Protein AF-K2G4A0-F1 (afdb_monomer)

Nearest PDB structures (foldseek):
  7sqc-assembly1_1J  TM=2.595E-01  e=2.187E+00  Chlamydomonas reinhardtii
  6zbg-assembly1_C  TM=2.983E-01  e=6.785E+00  Plasmodium falciparum

Radius of gyration: 38.45 Å; Cα contacts (8 Å, |Δi|>4): 89; chains: 1; bounding box: 84×72×117 Å

Foldseek 3Di:
DDDDDDDPPPPPPPPDPPDPPPPPPDDPDDDDPPPPPVVVVVVVVVVVVVVVCPPVVNVVVVVVVVVVVVVVVVVVVVVLVVVLVVVLVVLVVVLVVLVVVLVVLCVVLVVVLVVLVVVLVVLVVLVFDCVQLVVLSVVLVVLSVVLSVLSVVLSVLSVVLSVVRRDPPPPVNVVSVVVSVPSVVVNVVSVVVSVCSCVPPNVVSVVVRCVVSVNPCPPPPPDPDDPPPPPPPPPPDDDPPDPPDDPPPDDDDDDDDDPDPDDDDDDDDDD

Secondary structure (DSSP, 8-state):
-----------------------------------SHHHHHHHHHHHHHHHHHSSHHHHHHHHHHHHHHHHHHHHHHHHHHHHHHHHHHHHHHHHHHHHHHHHHHHHHHHHHHHHHHHHHHHHHHTT---HHHHHHHHHHHHHHHHHHHHHHHHHHHHHHHHHTTTSS-HHHHHHHHHHHHHHHHHHHHHHHHHHHHIIIIIHHHHHHHHHHTT-----------------------------------PPPPPPP---------------

pLDDT: mean 77.72, std 21.19, range [35.56, 98.56]

Mean predicted aligned error: 15.12 Å

Structure (mmCIF, N/CA/C/O backbone):
data_AF-K2G4A0-F1
#
_entry.id   AF-K2G4A0-F1
#
loop_
_atom_site.group_PDB
_atom_site.id
_atom_site.type_symbol
_atom_site.label_atom_id
_atom_site.label_alt_id
_atom_site.label_comp_id
_atom_site.label_asym_id
_atom_site.label_entity_id
_atom_site.label_seq_id
_atom_site.pdbx_PDB_ins_code
_atom_site.Cartn_x
_atom_site.Cartn_y
_atom_site.Cartn_z
_atom_site.occupancy
_atom_site.B_iso_or_equiv
_atom_site.auth_seq_id
_atom_site.auth_comp_id
_atom_site.auth_asym_id
_atom_site.auth_atom_id
_atom_site.pdbx_PDB_model_num
ATOM 1 N N . MET A 1 1 ? 4.803 26.047 7.900 1.00 40.19 1 MET A N 1
ATOM 2 C CA . MET A 1 1 ? 5.006 27.221 7.022 1.00 40.19 1 MET A CA 1
ATOM 3 C C . MET A 1 1 ? 5.467 26.733 5.660 1.00 40.19 1 MET A C 1
ATOM 5 O O . MET A 1 1 ? 6.595 26.285 5.507 1.00 40.19 1 MET A O 1
ATOM 9 N N . ASN A 1 2 ? 4.536 26.717 4.709 1.00 35.56 2 ASN A N 1
ATOM 10 C CA . ASN A 1 2 ? 4.690 26.114 3.388 1.00 35.56 2 ASN A CA 1
ATOM 11 C C . ASN A 1 2 ? 5.220 27.156 2.400 1.00 35.56 2 ASN A C 1
ATOM 13 O O . ASN A 1 2 ? 4.539 28.150 2.153 1.00 35.56 2 ASN A O 1
ATOM 17 N N . LYS A 1 3 ? 6.383 26.916 1.786 1.00 47.00 3 LYS A N 1
ATOM 18 C CA . LYS A 1 3 ? 6.782 27.638 0.571 1.00 47.00 3 LYS A CA 1
ATOM 19 C C . LYS A 1 3 ? 6.367 26.809 -0.640 1.00 47.00 3 LYS A C 1
ATOM 21 O O . LYS A 1 3 ? 6.961 25.780 -0.946 1.00 47.00 3 LYS A O 1
ATOM 26 N N . LYS A 1 4 ? 5.276 27.250 -1.267 1.00 52.50 4 LYS A N 1
ATOM 27 C CA . LYS A 1 4 ? 4.754 26.749 -2.538 1.00 52.50 4 LYS A CA 1
ATOM 28 C C . LYS A 1 4 ? 5.750 27.118 -3.641 1.00 52.50 4 LYS A C 1
ATOM 30 O O . LYS A 1 4 ? 6.027 28.298 -3.826 1.00 52.50 4 LYS A O 1
ATOM 35 N N . ILE A 1 5 ? 6.266 26.130 -4.368 1.00 55.12 5 ILE A N 1
ATOM 36 C CA . ILE A 1 5 ? 6.955 26.360 -5.640 1.00 55.12 5 ILE A CA 1
ATOM 37 C C . ILE A 1 5 ? 5.915 26.124 -6.730 1.00 55.12 5 ILE A C 1
ATOM 39 O O . ILE A 1 5 ? 5.545 24.989 -7.022 1.00 55.12 5 ILE A O 1
ATOM 43 N N . ALA A 1 6 ? 5.398 27.223 -7.271 1.00 52.62 6 ALA A N 1
ATOM 44 C CA . ALA A 1 6 ? 4.623 27.225 -8.497 1.00 52.62 6 ALA A CA 1
ATOM 45 C C . ALA A 1 6 ? 5.600 27.045 -9.665 1.00 52.62 6 ALA A C 1
ATOM 47 O O . ALA A 1 6 ? 6.417 27.924 -9.928 1.00 52.62 6 ALA A O 1
ATOM 48 N N . ILE A 1 7 ? 5.542 25.897 -10.340 1.00 51.72 7 ILE A N 1
ATOM 49 C CA . ILE A 1 7 ? 6.234 25.702 -11.614 1.00 51.72 7 ILE A CA 1
ATOM 50 C C . ILE A 1 7 ? 5.234 26.055 -12.707 1.00 51.72 7 ILE A C 1
ATOM 52 O O . ILE A 1 7 ? 4.273 25.332 -12.964 1.00 51.72 7 ILE A O 1
ATOM 56 N N . ILE A 1 8 ? 5.462 27.220 -13.302 1.00 44.78 8 ILE A N 1
ATOM 57 C CA . ILE A 1 8 ? 4.783 27.711 -14.492 1.00 44.78 8 ILE A CA 1
ATOM 58 C C . ILE A 1 8 ? 5.163 26.773 -15.642 1.00 44.78 8 ILE A C 1
ATOM 60 O O . ILE A 1 8 ? 6.277 26.807 -16.159 1.00 44.78 8 ILE A O 1
ATOM 64 N N . SER A 1 9 ? 4.228 25.902 -16.011 1.00 41.41 9 SER A N 1
ATOM 65 C CA . SER A 1 9 ? 4.247 25.132 -17.252 1.00 41.41 9 SER A CA 1
ATOM 66 C C . SER A 1 9 ? 4.008 26.094 -18.419 1.00 41.41 9 SER A C 1
ATOM 68 O O . SER A 1 9 ? 2.881 26.259 -18.884 1.00 41.41 9 SER A O 1
ATOM 70 N N . ALA A 1 10 ? 5.068 26.755 -18.880 1.00 46.19 10 ALA A N 1
ATOM 71 C CA . ALA A 1 10 ? 5.063 27.440 -20.163 1.00 46.19 10 ALA A CA 1
ATOM 72 C C . ALA A 1 10 ? 5.077 26.379 -21.273 1.00 46.19 10 ALA A C 1
ATOM 74 O O . ALA A 1 10 ? 6.123 25.851 -21.649 1.00 46.19 10 ALA A O 1
ATOM 75 N N . ALA A 1 11 ? 3.890 26.038 -21.771 1.00 46.19 11 ALA A N 1
ATOM 76 C CA . ALA A 1 11 ? 3.720 25.286 -23.003 1.00 46.19 11 ALA A CA 1
ATOM 77 C C . ALA A 1 11 ? 4.132 26.182 -24.179 1.00 46.19 11 ALA A C 1
ATOM 79 O O . ALA A 1 11 ? 3.308 26.873 -24.773 1.00 46.19 11 ALA A O 1
ATOM 80 N N . PHE A 1 12 ? 5.425 26.199 -24.499 1.00 43.12 12 PHE A N 1
ATOM 81 C CA . PHE A 1 12 ? 5.915 26.785 -25.741 1.00 43.12 12 PHE A CA 1
ATOM 82 C C . PHE A 1 12 ? 5.706 25.757 -26.861 1.00 43.12 12 PHE A C 1
ATOM 84 O O . PHE A 1 12 ? 6.598 24.992 -27.222 1.00 43.12 12 PHE A O 1
ATOM 91 N N . VAL A 1 13 ? 4.471 25.691 -27.364 1.00 47.62 13 VAL A N 1
ATOM 92 C CA . VAL A 1 13 ? 4.140 24.989 -28.607 1.00 47.62 13 VAL A CA 1
ATOM 93 C C . VAL A 1 13 ? 4.695 25.833 -29.752 1.00 47.62 13 VAL A C 1
ATOM 95 O O . VAL A 1 13 ? 4.005 26.682 -30.313 1.00 47.62 13 VAL A O 1
ATOM 98 N N . LEU A 1 14 ? 5.967 25.617 -30.091 1.00 45.78 14 LEU A N 1
ATOM 99 C CA . LEU A 1 14 ? 6.502 26.000 -31.396 1.00 45.78 14 LEU A CA 1
ATOM 100 C C . LEU A 1 14 ? 5.870 25.071 -32.435 1.00 45.78 14 LEU A C 1
ATOM 102 O O . LEU A 1 14 ? 6.403 24.021 -32.787 1.00 45.78 14 LEU A O 1
ATOM 106 N N . SER A 1 15 ? 4.681 25.464 -32.883 1.00 45.69 15 SER A N 1
ATOM 107 C CA . SER A 1 15 ? 4.079 24.998 -34.123 1.00 45.69 15 SER A CA 1
ATOM 108 C C . SER A 1 15 ? 4.958 25.489 -35.271 1.00 45.69 15 SER A C 1
ATOM 110 O O . SER A 1 15 ? 4.808 26.598 -35.772 1.00 45.69 15 SER A O 1
ATOM 112 N N . LEU A 1 16 ? 5.938 24.674 -35.658 1.00 48.12 16 LEU A N 1
ATOM 113 C CA . LEU A 1 16 ? 6.631 24.862 -36.925 1.00 48.12 16 LEU A CA 1
ATOM 114 C C . LEU A 1 16 ? 5.662 24.453 -38.046 1.00 48.12 16 LEU A C 1
ATOM 116 O O . LEU A 1 16 ? 5.280 23.280 -38.102 1.00 48.12 16 LEU A O 1
ATOM 120 N N . PRO A 1 17 ? 5.248 25.371 -38.939 1.00 51.41 17 PRO A N 1
ATOM 121 C CA . PRO A 1 17 ? 4.548 24.985 -40.151 1.00 51.41 17 PRO A CA 1
ATOM 122 C C . PRO A 1 17 ? 5.531 24.235 -41.054 1.00 51.41 17 PRO A C 1
ATOM 124 O O . PRO A 1 17 ? 6.450 24.820 -41.629 1.00 51.41 17 PRO A O 1
ATOM 127 N N . ILE A 1 18 ? 5.343 22.921 -41.176 1.00 55.88 18 ILE A N 1
ATOM 128 C CA . ILE A 1 18 ? 5.961 22.127 -42.238 1.00 55.88 18 ILE A CA 1
ATOM 129 C C . ILE A 1 18 ? 5.288 22.573 -43.535 1.00 55.88 18 ILE A C 1
ATOM 131 O O . ILE A 1 18 ? 4.190 22.132 -43.865 1.00 55.88 18 ILE A O 1
ATOM 135 N N . THR A 1 19 ? 5.923 23.500 -44.243 1.00 54.53 19 THR A N 1
ATOM 136 C CA . THR A 1 19 ? 5.573 23.807 -45.627 1.00 54.53 19 THR A CA 1
ATOM 137 C C . THR A 1 19 ? 6.253 22.772 -46.523 1.00 54.53 19 THR A C 1
ATOM 139 O O . THR A 1 19 ? 7.481 22.678 -46.530 1.00 54.53 19 THR A O 1
ATOM 142 N N . PRO A 1 20 ? 5.504 21.968 -47.293 1.00 53.41 20 PRO A N 1
ATOM 143 C CA . PRO A 1 20 ? 6.081 21.266 -48.422 1.00 53.41 20 PRO A CA 1
ATOM 144 C C . PRO A 1 20 ? 6.272 22.288 -49.548 1.00 53.41 20 PRO A C 1
ATOM 146 O O . PRO A 1 20 ? 5.347 22.579 -50.302 1.00 53.41 20 PRO A O 1
ATOM 149 N N . VAL A 1 21 ? 7.472 22.862 -49.666 1.00 57.97 21 VAL A N 1
ATOM 150 C CA . VAL A 1 21 ? 7.864 23.570 -50.893 1.00 57.97 21 VAL A CA 1
ATOM 151 C C . VAL A 1 21 ? 8.146 22.507 -51.954 1.00 57.97 21 VAL A C 1
ATOM 153 O O . VAL A 1 21 ? 9.270 22.052 -52.148 1.00 57.97 21 VAL A O 1
ATOM 156 N N . PHE A 1 22 ? 7.070 22.073 -52.607 1.00 53.59 22 PHE A N 1
ATOM 157 C CA . PHE A 1 22 ? 7.100 21.390 -53.891 1.00 53.59 22 PHE A CA 1
ATOM 158 C C . PHE A 1 22 ? 7.557 22.405 -54.945 1.00 53.59 22 PHE A C 1
ATOM 160 O O . PHE A 1 22 ? 6.759 23.164 -55.489 1.00 53.59 22 PHE A O 1
ATOM 167 N N . ALA A 1 23 ? 8.858 22.432 -55.228 1.00 55.78 23 ALA A N 1
ATOM 168 C CA . ALA A 1 23 ? 9.365 23.038 -56.449 1.00 55.78 23 ALA A CA 1
ATOM 169 C C . ALA A 1 23 ? 9.045 22.093 -57.619 1.00 55.78 23 ALA A C 1
ATOM 171 O O . ALA A 1 23 ? 9.818 21.196 -57.947 1.00 55.78 23 ALA A O 1
ATOM 172 N N . GLN A 1 24 ? 7.871 22.282 -58.224 1.00 55.50 24 GLN A N 1
ATOM 173 C CA . GLN A 1 24 ? 7.625 21.872 -59.603 1.00 55.50 24 GLN A CA 1
ATOM 174 C C . GLN A 1 24 ? 8.480 22.768 -60.501 1.00 55.50 24 GLN A C 1
ATOM 176 O O . GLN A 1 24 ? 8.130 23.920 -60.750 1.00 55.50 24 GLN A O 1
ATOM 181 N N . VAL A 1 25 ? 9.615 22.253 -60.969 1.00 53.88 25 VAL A N 1
ATOM 182 C CA . VAL A 1 25 ? 10.295 22.821 -62.134 1.00 53.88 25 VAL A CA 1
ATOM 183 C C . VAL A 1 25 ? 9.897 21.949 -63.307 1.00 53.88 25 VAL A C 1
ATOM 185 O O . VAL A 1 25 ? 10.247 20.772 -63.372 1.00 53.88 25 VAL A O 1
ATOM 188 N N . ALA A 1 26 ? 9.061 22.537 -64.153 1.00 52.91 26 ALA A N 1
ATOM 189 C CA . ALA A 1 26 ? 8.554 21.947 -65.369 1.00 52.91 26 ALA A CA 1
ATOM 190 C C . ALA A 1 26 ? 9.691 21.573 -66.326 1.00 52.91 26 ALA A C 1
ATOM 192 O O . ALA A 1 26 ? 10.704 22.268 -66.436 1.00 52.91 26 ALA A O 1
ATOM 193 N N . ASP A 1 27 ? 9.443 20.467 -67.018 1.00 52.09 27 ASP A N 1
ATOM 194 C CA . ASP A 1 27 ? 10.147 19.946 -68.174 1.00 52.09 27 ASP A CA 1
ATOM 195 C C . ASP A 1 27 ? 10.669 21.026 -69.130 1.00 52.09 27 ASP A C 1
ATOM 197 O O . ASP A 1 27 ? 9.912 21.709 -69.821 1.00 52.09 27 ASP A O 1
ATOM 201 N N . LEU A 1 28 ? 11.993 21.071 -69.272 1.00 42.78 28 LEU A N 1
ATOM 202 C CA . LEU A 1 28 ? 12.618 21.348 -70.557 1.00 42.78 28 LEU A CA 1
ATOM 203 C C . LEU A 1 28 ? 13.344 20.079 -70.987 1.00 42.78 28 LEU A C 1
ATOM 205 O O . LEU A 1 28 ? 14.469 19.793 -70.576 1.00 42.78 28 LEU A O 1
ATOM 209 N N . ALA A 1 29 ? 12.639 19.306 -71.811 1.00 57.44 29 ALA A N 1
ATOM 210 C CA . ALA A 1 29 ? 13.143 18.156 -72.533 1.00 57.44 29 ALA A CA 1
ATOM 211 C C . ALA A 1 29 ? 14.269 18.588 -73.486 1.00 57.44 29 ALA A C 1
ATOM 213 O O . ALA A 1 29 ? 14.045 18.909 -74.652 1.00 57.44 29 ALA A O 1
ATOM 214 N N . VAL A 1 30 ? 15.499 18.578 -72.981 1.00 52.28 30 VAL A N 1
ATOM 215 C CA . VAL A 1 30 ? 16.711 18.570 -73.799 1.00 52.28 30 VAL A CA 1
ATOM 216 C C . VAL A 1 30 ? 17.108 17.109 -73.966 1.00 52.28 30 VAL A C 1
ATOM 218 O O . VAL A 1 30 ? 17.559 16.481 -73.014 1.00 52.28 30 VAL A O 1
ATOM 221 N N . LYS A 1 31 ? 16.913 16.555 -75.168 1.00 58.25 31 LYS A N 1
ATOM 222 C CA . LYS A 1 31 ? 17.489 15.265 -75.575 1.00 58.25 31 LYS A CA 1
ATOM 223 C C . LYS A 1 31 ? 19.018 15.400 -75.602 1.00 58.25 31 LYS A C 1
ATOM 225 O O . LYS A 1 31 ? 19.513 16.164 -76.431 1.00 58.25 31 LYS A O 1
ATOM 230 N N . PRO A 1 32 ? 19.783 14.675 -74.767 1.00 53.06 32 PRO A N 1
ATOM 231 C CA . PRO A 1 32 ? 21.220 14.603 -74.941 1.00 53.06 32 PRO A CA 1
ATOM 232 C C . PRO A 1 32 ? 21.546 13.468 -75.917 1.00 53.06 32 PRO A C 1
ATOM 234 O O . PRO A 1 32 ? 21.536 12.291 -75.560 1.00 53.06 32 PRO A O 1
ATOM 237 N N . GLU A 1 33 ? 21.878 13.822 -77.155 1.00 51.66 33 GLU A N 1
ATOM 238 C CA . GLU A 1 33 ? 22.637 12.942 -78.044 1.00 51.66 33 GLU A CA 1
ATOM 239 C C . GLU A 1 33 ? 24.065 12.814 -77.489 1.00 51.66 33 GLU A C 1
ATOM 241 O O . GLU A 1 33 ? 24.947 13.630 -77.750 1.00 51.66 33 GLU A O 1
ATOM 246 N N . GLY A 1 34 ? 24.282 11.820 -76.625 1.00 55.66 34 GLY A N 1
ATOM 247 C CA . GLY A 1 34 ? 25.570 11.617 -75.956 1.00 55.66 34 GLY A CA 1
ATOM 248 C C . GLY A 1 34 ? 25.710 10.264 -75.261 1.00 55.66 34 GLY A C 1
ATOM 249 O O . GLY A 1 34 ? 26.397 10.159 -74.249 1.00 55.66 34 GLY A O 1
ATOM 250 N N . GLU A 1 35 ? 25.046 9.226 -75.767 1.00 53.19 35 GLU A N 1
ATOM 251 C CA . GLU A 1 35 ? 24.844 7.961 -75.043 1.00 53.19 35 GLU A CA 1
ATOM 252 C C . GLU A 1 35 ? 26.042 6.989 -75.096 1.00 53.19 35 GLU A C 1
ATOM 254 O O . GLU A 1 35 ? 26.133 6.055 -74.302 1.00 53.19 35 GLU A O 1
ATOM 259 N N . VAL A 1 36 ? 27.034 7.222 -75.963 1.00 55.2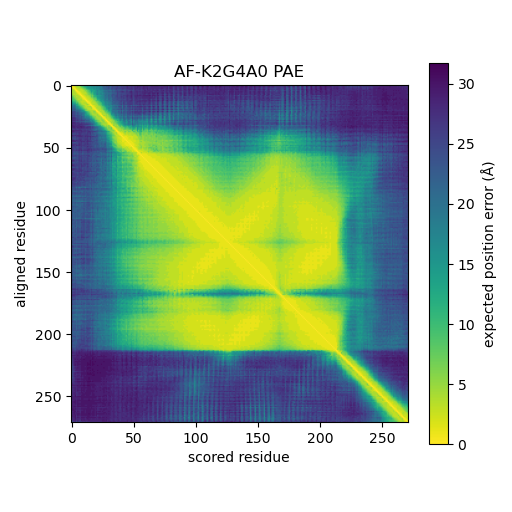5 36 VAL A N 1
ATOM 260 C CA . VAL A 1 36 ? 28.104 6.228 -76.203 1.00 55.25 36 VAL A CA 1
ATOM 261 C C . VAL A 1 36 ? 29.383 6.494 -75.386 1.00 55.25 36 VAL A C 1
ATOM 263 O O . VAL A 1 36 ? 30.117 5.565 -75.055 1.00 55.25 36 VAL A O 1
ATOM 266 N N . ARG A 1 37 ? 29.646 7.738 -74.949 1.00 54.16 37 ARG A N 1
ATOM 267 C CA . ARG A 1 37 ? 30.885 8.087 -74.208 1.00 54.16 37 ARG A CA 1
ATOM 268 C C . ARG A 1 37 ? 30.784 7.897 -72.684 1.00 54.16 37 ARG A C 1
ATOM 270 O O . ARG A 1 37 ? 31.806 7.886 -71.998 1.00 54.16 37 ARG A O 1
ATOM 277 N N . GLY A 1 38 ? 29.571 7.727 -72.150 1.00 56.25 38 GLY A N 1
ATOM 278 C CA . GLY A 1 38 ? 29.320 7.497 -70.721 1.00 56.25 38 GLY A CA 1
ATOM 279 C C . GLY A 1 38 ? 29.592 6.061 -70.256 1.00 56.25 38 GLY A C 1
ATOM 280 O O . GLY A 1 38 ? 30.002 5.857 -69.114 1.00 56.25 38 GLY A O 1
ATOM 281 N N . GLN A 1 39 ? 29.433 5.068 -71.139 1.00 57.53 39 GLN A N 1
ATOM 282 C CA . GLN A 1 39 ? 29.550 3.655 -70.756 1.00 57.53 39 GLN A CA 1
ATOM 283 C C . GLN A 1 39 ? 31.001 3.222 -70.481 1.00 57.53 39 GLN A C 1
ATOM 285 O O . GLN A 1 39 ? 31.244 2.464 -69.543 1.00 57.53 39 GLN A O 1
ATOM 290 N N . VAL A 1 40 ? 31.980 3.779 -71.206 1.00 60.72 40 VAL A N 1
ATOM 291 C CA . VAL A 1 40 ? 33.408 3.435 -71.035 1.00 60.72 40 VAL A CA 1
ATOM 292 C C . VAL A 1 40 ? 33.962 3.957 -69.700 1.00 60.72 40 VAL A C 1
ATOM 294 O O . VAL A 1 40 ? 34.577 3.204 -68.950 1.00 60.72 40 VAL A O 1
ATOM 297 N N . LYS A 1 41 ? 33.644 5.205 -69.316 1.00 68.12 41 LYS A N 1
ATOM 298 C CA . LYS A 1 41 ? 34.044 5.764 -68.004 1.00 68.12 41 LYS A CA 1
ATOM 299 C C . LYS A 1 41 ? 33.368 5.064 -66.821 1.00 68.12 41 LYS A C 1
ATOM 301 O O . LYS A 1 41 ? 33.904 5.066 -65.713 1.00 68.12 41 LYS A O 1
ATOM 306 N N . MET A 1 42 ? 32.185 4.483 -67.030 1.00 72.56 42 MET A N 1
ATOM 307 C CA . MET A 1 42 ? 31.493 3.722 -65.990 1.00 72.56 42 MET A CA 1
ATOM 308 C C . MET A 1 42 ? 32.156 2.359 -65.749 1.00 72.56 42 MET A C 1
ATOM 310 O O . MET A 1 42 ? 32.241 1.929 -64.600 1.00 72.56 42 MET A O 1
ATOM 314 N N . GLN A 1 43 ? 32.643 1.688 -66.797 1.00 75.19 43 GLN A N 1
ATOM 315 C CA . GLN A 1 43 ? 33.329 0.398 -66.669 1.00 75.19 43 GLN A CA 1
ATOM 316 C C . GLN A 1 43 ? 34.702 0.537 -65.995 1.00 75.19 43 GLN A C 1
ATOM 318 O O . GLN A 1 43 ? 35.014 -0.240 -65.097 1.00 75.19 43 GLN A O 1
ATOM 323 N N . GLU A 1 44 ? 35.464 1.582 -66.320 1.00 74.50 44 GLU A N 1
ATOM 324 C CA . GLU A 1 44 ? 36.780 1.845 -65.715 1.00 74.50 44 GLU A CA 1
ATOM 325 C C . GLU A 1 44 ? 36.673 2.183 -64.213 1.00 74.50 44 GLU A C 1
ATOM 327 O O . GLU A 1 44 ? 37.426 1.670 -63.384 1.00 74.50 44 GLU A O 1
ATOM 332 N N . ARG A 1 45 ? 35.642 2.947 -63.816 1.00 76.88 45 ARG A N 1
ATOM 333 C CA . ARG A 1 45 ? 35.322 3.185 -62.395 1.00 76.88 45 ARG A CA 1
ATOM 334 C C . ARG A 1 45 ? 34.879 1.920 -61.658 1.00 76.88 45 ARG A C 1
ATOM 336 O O . ARG A 1 45 ? 35.153 1.802 -60.467 1.00 76.88 45 ARG A O 1
ATOM 343 N N . LYS A 1 46 ? 34.199 0.986 -62.334 1.00 76.75 46 LYS A N 1
ATOM 344 C CA . LYS A 1 46 ? 33.817 -0.308 -61.744 1.00 76.75 46 LYS A CA 1
ATOM 345 C C . LYS A 1 46 ? 35.036 -1.206 -61.514 1.00 76.75 46 LYS A C 1
ATOM 347 O O . LYS A 1 46 ? 35.089 -1.845 -60.470 1.00 76.75 46 LYS A O 1
ATOM 352 N N . GLN A 1 47 ? 36.016 -1.200 -62.419 1.00 75.19 47 GLN A N 1
ATOM 353 C CA . GLN A 1 47 ? 37.253 -1.977 -62.269 1.00 75.19 47 GLN A CA 1
ATOM 354 C C . GLN A 1 47 ? 38.150 -1.422 -61.150 1.00 75.19 47 GLN A C 1
ATOM 356 O O . GLN A 1 47 ? 38.526 -2.175 -60.257 1.00 75.19 47 GLN A O 1
ATOM 361 N N . LEU A 1 48 ? 38.370 -0.102 -61.090 1.00 71.94 48 LEU A N 1
ATOM 362 C CA . LEU A 1 48 ? 39.105 0.542 -59.984 1.00 71.94 48 LEU A CA 1
ATOM 363 C C . LEU A 1 48 ? 38.416 0.363 -58.618 1.00 71.94 48 LEU A C 1
ATOM 365 O O . LEU A 1 48 ? 39.081 0.206 -57.594 1.00 71.94 48 LEU A O 1
ATOM 369 N N . ALA A 1 49 ? 37.078 0.359 -58.582 1.00 73.31 49 ALA A N 1
ATOM 370 C CA . ALA A 1 49 ? 36.324 0.078 -57.360 1.00 73.31 49 ALA A CA 1
ATOM 371 C C . ALA A 1 49 ? 36.402 -1.399 -56.935 1.00 73.31 49 ALA A C 1
ATOM 373 O O . ALA A 1 49 ? 36.347 -1.680 -55.738 1.00 73.31 49 ALA A O 1
ATOM 374 N N . GLN A 1 50 ? 36.531 -2.333 -57.885 1.00 72.31 50 GLN A N 1
ATOM 375 C CA . GLN A 1 50 ? 36.741 -3.754 -57.594 1.00 72.31 50 GLN A CA 1
ATOM 376 C C . GLN A 1 50 ? 38.162 -4.021 -57.089 1.00 72.31 50 GLN A C 1
ATOM 378 O O . GLN A 1 50 ? 38.317 -4.683 -56.069 1.00 72.31 50 GLN A O 1
ATOM 383 N N . GLU A 1 51 ? 39.186 -3.440 -57.715 1.00 70.56 51 GLU A N 1
ATOM 384 C CA . GLU A 1 51 ? 40.586 -3.643 -57.319 1.00 70.56 51 GLU A CA 1
ATOM 385 C C . GLU A 1 51 ? 40.896 -3.020 -55.941 1.00 70.56 51 GLU A C 1
ATOM 387 O O . GLU A 1 51 ? 41.588 -3.613 -55.113 1.00 70.56 51 GLU A O 1
ATOM 392 N N . GLY A 1 52 ? 40.275 -1.878 -55.618 1.00 66.25 52 GLY A N 1
ATOM 393 C CA . GLY A 1 52 ? 40.339 -1.281 -54.279 1.00 66.25 52 GLY A CA 1
ATOM 394 C C . GLY A 1 52 ? 39.538 -2.030 -53.202 1.00 66.25 52 GLY A C 1
ATOM 395 O O . GLY A 1 52 ? 39.809 -1.853 -52.014 1.00 66.25 52 GLY A O 1
ATOM 396 N N . ALA A 1 53 ? 38.563 -2.871 -53.570 1.00 69.31 53 ALA A N 1
ATOM 397 C CA . ALA A 1 53 ? 37.745 -3.617 -52.608 1.00 69.31 53 ALA A CA 1
ATOM 398 C C . ALA A 1 53 ? 38.474 -4.825 -51.996 1.00 69.31 53 ALA A C 1
ATOM 400 O O . ALA A 1 53 ? 38.110 -5.247 -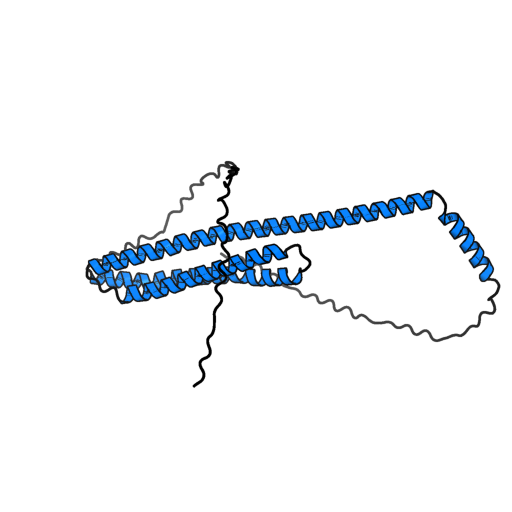50.891 1.00 69.31 53 ALA A O 1
ATOM 401 N N . ASP A 1 54 ? 39.498 -5.343 -52.682 1.00 74.25 54 ASP A N 1
ATOM 402 C CA . ASP A 1 54 ? 40.280 -6.507 -52.256 1.00 74.25 54 ASP A CA 1
ATOM 403 C C . ASP A 1 54 ? 41.593 -6.178 -51.544 1.00 74.25 54 ASP A C 1
ATOM 405 O O . ASP A 1 54 ? 42.224 -7.083 -50.987 1.00 74.25 54 ASP A O 1
ATOM 409 N N . ALA A 1 55 ? 41.961 -4.896 -51.476 1.00 85.62 55 ALA A N 1
ATOM 410 C CA . ALA A 1 55 ? 43.127 -4.453 -50.726 1.00 85.62 55 ALA A CA 1
ATOM 411 C C . ALA A 1 55 ? 43.035 -4.913 -49.250 1.00 85.62 55 ALA A C 1
ATOM 413 O O . ALA A 1 55 ? 41.992 -4.726 -48.606 1.00 85.62 55 ALA A O 1
ATOM 414 N N . PRO A 1 56 ? 44.114 -5.482 -48.675 1.00 87.19 56 PRO A N 1
ATOM 415 C CA . PRO A 1 56 ? 44.110 -6.029 -47.314 1.00 87.19 56 PRO A CA 1
ATOM 416 C C . PRO A 1 56 ? 43.694 -4.988 -46.261 1.00 87.19 56 PRO A C 1
ATOM 418 O O . PRO A 1 56 ? 43.017 -5.321 -45.290 1.00 87.19 56 PRO A O 1
ATOM 421 N N . GLU A 1 57 ? 43.982 -3.705 -46.495 1.00 87.06 57 GLU A N 1
ATOM 422 C CA . GLU A 1 57 ? 43.558 -2.608 -45.619 1.00 87.06 57 GLU A CA 1
ATOM 423 C C . GLU A 1 57 ? 42.035 -2.430 -45.535 1.00 87.06 57 GLU A C 1
ATOM 425 O O . GLU A 1 57 ? 41.502 -2.072 -44.481 1.00 87.06 57 GLU A O 1
ATOM 430 N N . VAL A 1 58 ? 41.308 -2.668 -46.632 1.00 87.38 58 VAL A N 1
ATOM 431 C CA . VAL A 1 58 ? 39.844 -2.542 -46.659 1.00 87.38 58 VAL A CA 1
ATOM 432 C C . VAL A 1 58 ? 39.195 -3.701 -45.906 1.00 87.38 58 VAL A C 1
ATOM 434 O O . VAL A 1 58 ? 38.195 -3.490 -45.214 1.00 87.38 58 VAL A O 1
ATOM 437 N N . LYS A 1 59 ? 39.785 -4.902 -45.969 1.00 88.31 59 LYS A N 1
ATOM 438 C CA . LYS A 1 59 ? 39.340 -6.078 -45.200 1.00 88.31 59 LYS A CA 1
ATOM 439 C C . LYS A 1 59 ? 39.520 -5.847 -43.696 1.00 88.31 59 LYS A C 1
ATOM 441 O O . LYS A 1 59 ? 38.537 -5.924 -42.961 1.00 88.31 59 LYS A O 1
ATOM 446 N N . VAL A 1 60 ? 40.697 -5.381 -43.268 1.00 93.62 60 VAL A N 1
ATOM 447 C CA . VAL A 1 60 ? 40.972 -5.033 -41.858 1.00 93.62 60 VAL A CA 1
ATOM 448 C C . VAL A 1 60 ? 40.025 -3.942 -41.338 1.00 93.62 60 VAL A C 1
ATOM 450 O O . VAL A 1 60 ? 39.483 -4.054 -40.239 1.00 93.62 60 VAL A O 1
ATOM 453 N N . LYS A 1 61 ? 39.753 -2.891 -42.126 1.00 93.06 61 LYS A N 1
ATOM 454 C CA . LYS A 1 61 ? 38.797 -1.835 -41.734 1.00 93.06 61 LYS A CA 1
ATOM 455 C C . LYS A 1 61 ? 37.368 -2.367 -41.578 1.00 93.06 61 LYS A C 1
ATOM 457 O O . LYS A 1 61 ? 36.677 -1.965 -40.641 1.00 93.06 61 LYS A O 1
ATOM 462 N N . LYS A 1 62 ? 36.918 -3.256 -42.472 1.00 92.44 62 LYS A N 1
ATOM 463 C CA . LYS A 1 62 ? 35.591 -3.893 -42.387 1.00 92.44 62 LYS A CA 1
ATOM 464 C C . LYS A 1 62 ? 35.475 -4.784 -41.149 1.00 92.44 62 LYS A C 1
ATOM 466 O O . LYS A 1 62 ? 34.478 -4.680 -40.438 1.00 92.44 62 LYS A O 1
ATOM 471 N N . GLU A 1 63 ? 36.493 -5.588 -40.854 1.00 95.38 63 GLU A N 1
ATOM 472 C CA . GLU A 1 63 ? 36.545 -6.440 -39.659 1.00 95.38 63 GLU A CA 1
ATOM 473 C C . GLU A 1 63 ? 36.555 -5.611 -38.370 1.00 95.38 63 GLU A C 1
ATOM 475 O O . GLU A 1 63 ? 35.743 -5.851 -37.479 1.00 95.38 63 GLU A O 1
ATOM 480 N N . MET A 1 64 ? 37.371 -4.552 -38.303 1.00 95.00 64 MET A N 1
ATOM 481 C CA . MET A 1 64 ? 37.395 -3.646 -37.150 1.00 95.00 64 MET A CA 1
ATOM 482 C C . MET A 1 64 ? 36.044 -2.944 -36.947 1.00 95.00 64 MET A C 1
ATOM 484 O O . MET A 1 64 ? 35.594 -2.753 -35.816 1.00 95.00 64 MET A O 1
ATOM 488 N N . ALA A 1 65 ? 35.371 -2.549 -38.032 1.00 95.38 65 ALA A N 1
ATOM 489 C CA . ALA A 1 65 ? 34.036 -1.961 -37.959 1.00 95.38 65 ALA A CA 1
ATOM 490 C C . ALA A 1 65 ? 32.981 -2.980 -37.495 1.00 95.38 65 ALA A C 1
ATOM 492 O O . ALA A 1 65 ? 32.106 -2.625 -36.703 1.00 95.38 65 ALA A O 1
ATOM 493 N N . ALA A 1 66 ? 33.067 -4.235 -37.944 1.00 96.62 66 ALA A N 1
ATOM 494 C CA . ALA A 1 66 ? 32.200 -5.316 -37.482 1.00 96.62 66 ALA A CA 1
ATOM 495 C C . ALA A 1 66 ? 32.419 -5.613 -35.988 1.00 96.62 66 ALA A C 1
ATOM 497 O O . ALA A 1 66 ? 31.451 -5.671 -35.233 1.00 96.62 66 ALA A O 1
ATOM 498 N N . GLN A 1 67 ? 33.673 -5.681 -35.535 1.00 96.81 67 GLN A N 1
ATOM 499 C CA . GLN A 1 67 ? 34.015 -5.891 -34.128 1.00 96.81 67 GLN A CA 1
ATOM 500 C C . GLN A 1 67 ? 33.516 -4.742 -33.242 1.00 96.81 67 GLN A C 1
ATOM 502 O O . GLN A 1 67 ? 32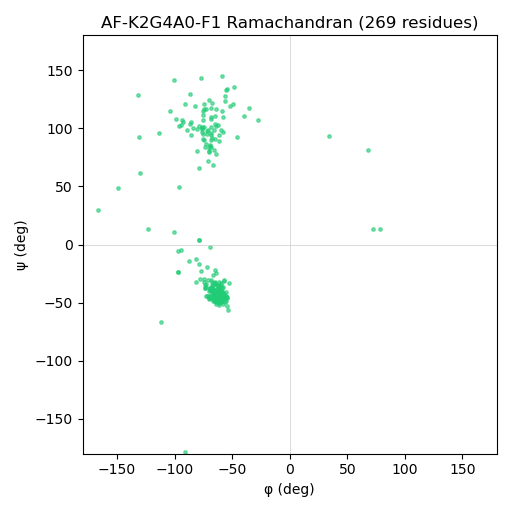.846 -4.980 -32.240 1.00 96.81 67 GLN A O 1
ATOM 507 N N . LYS A 1 68 ? 33.718 -3.485 -33.659 1.00 96.94 68 LYS A N 1
ATOM 508 C CA . LYS A 1 68 ? 33.168 -2.310 -32.957 1.00 96.94 68 LYS A CA 1
ATOM 509 C C . LYS A 1 68 ? 31.638 -2.327 -32.879 1.00 96.94 68 LYS A C 1
ATOM 511 O O . LYS A 1 68 ? 31.077 -1.858 -31.890 1.00 96.94 68 LYS A O 1
ATOM 516 N N . ARG A 1 69 ? 30.949 -2.848 -33.903 1.00 96.00 69 ARG A N 1
ATOM 517 C CA . ARG A 1 69 ? 29.484 -3.007 -33.888 1.00 96.00 69 ARG A CA 1
ATOM 518 C C . ARG A 1 69 ? 29.034 -4.053 -32.872 1.00 96.00 69 ARG A C 1
ATOM 520 O O . ARG A 1 69 ? 28.042 -3.801 -32.194 1.00 96.00 69 ARG A O 1
ATOM 527 N N . LEU A 1 70 ? 29.742 -5.176 -32.763 1.00 96.88 70 LEU A N 1
ATOM 528 C CA . LEU A 1 70 ? 29.462 -6.205 -31.757 1.00 96.88 70 LEU A CA 1
ATOM 529 C C . LEU A 1 70 ? 29.705 -5.666 -30.343 1.00 96.88 70 LEU A C 1
ATOM 531 O O . LEU A 1 70 ? 28.800 -5.696 -29.518 1.00 96.88 70 LEU A O 1
ATOM 535 N N . GLU A 1 71 ? 30.848 -5.020 -30.096 1.00 96.50 71 GLU A N 1
ATOM 536 C CA . GLU A 1 71 ? 31.130 -4.399 -28.794 1.00 96.50 71 GLU A CA 1
ATOM 537 C C . GLU A 1 71 ? 30.090 -3.344 -28.391 1.00 96.50 71 GLU A C 1
ATOM 539 O O . GLU A 1 71 ? 29.777 -3.182 -27.210 1.00 96.50 71 GLU A O 1
ATOM 544 N N . PHE A 1 72 ? 29.572 -2.578 -29.355 1.00 96.88 72 PHE A N 1
ATOM 545 C CA . PHE A 1 72 ? 28.528 -1.593 -29.090 1.00 96.88 72 PHE A CA 1
ATOM 546 C C . PHE A 1 72 ? 27.192 -2.254 -28.728 1.00 96.88 72 PHE A C 1
ATOM 548 O O . PHE A 1 72 ? 26.494 -1.751 -27.845 1.00 96.88 72 PHE A O 1
ATOM 555 N N . GLN A 1 73 ? 26.847 -3.375 -29.371 1.00 95.94 73 GLN A N 1
ATOM 556 C CA . GLN A 1 73 ? 25.663 -4.165 -29.022 1.00 95.94 73 GLN A CA 1
ATOM 557 C C . GLN A 1 73 ? 25.791 -4.736 -27.608 1.00 95.94 73 GLN A C 1
ATOM 559 O O . GLN A 1 73 ? 24.931 -4.448 -26.777 1.00 95.94 73 GLN A O 1
ATOM 564 N N . ASP A 1 74 ? 26.919 -5.368 -27.279 1.00 96.62 74 ASP A N 1
ATOM 565 C CA . ASP A 1 74 ? 27.180 -5.903 -25.937 1.00 96.62 74 ASP A CA 1
ATOM 566 C C . ASP A 1 74 ? 27.114 -4.811 -24.859 1.00 96.62 74 ASP A C 1
ATOM 568 O O . ASP A 1 74 ? 26.547 -4.999 -23.781 1.00 96.62 74 ASP A O 1
ATOM 572 N N . LYS A 1 75 ? 27.682 -3.627 -25.133 1.00 96.75 75 LYS A N 1
ATOM 573 C CA . LYS A 1 75 ? 27.609 -2.476 -24.217 1.00 96.75 75 LYS A CA 1
ATOM 574 C C . LYS A 1 75 ? 26.173 -1.986 -24.041 1.00 96.75 75 LYS A C 1
ATOM 576 O O . LYS A 1 75 ? 25.797 -1.614 -22.930 1.00 96.75 75 LYS A O 1
ATOM 581 N N . LYS A 1 76 ? 25.371 -1.968 -25.109 1.00 95.44 76 LYS A N 1
ATOM 582 C CA . LYS A 1 76 ? 23.958 -1.575 -25.050 1.00 95.44 76 LYS A CA 1
ATOM 583 C C . LYS A 1 76 ? 23.153 -2.570 -24.216 1.00 95.44 76 LYS A C 1
ATOM 585 O O . LYS A 1 76 ? 22.398 -2.136 -23.351 1.00 95.44 76 LYS A O 1
ATOM 590 N N . GLU A 1 77 ? 23.351 -3.866 -24.428 1.00 94.19 77 GLU A N 1
ATOM 591 C CA . GLU A 1 77 ? 22.685 -4.928 -23.668 1.00 94.19 77 GLU A CA 1
ATOM 592 C C . GLU A 1 77 ? 23.063 -4.884 -22.186 1.00 94.19 77 GLU A C 1
ATOM 594 O O . GLU A 1 77 ? 22.175 -4.868 -21.335 1.00 94.19 77 GLU A O 1
ATOM 599 N N . LYS A 1 78 ? 24.354 -4.727 -21.863 1.00 95.38 78 LYS A N 1
ATOM 600 C CA . LYS A 1 78 ? 24.818 -4.534 -20.477 1.00 95.38 78 LYS A CA 1
ATOM 601 C C . LYS A 1 78 ? 24.188 -3.305 -19.825 1.00 95.38 78 LYS A C 1
ATOM 603 O O . LYS A 1 78 ? 23.659 -3.403 -18.725 1.00 95.38 78 LYS A O 1
ATOM 608 N N . MET A 1 79 ? 24.158 -2.164 -20.517 1.00 94.31 79 MET A N 1
ATOM 609 C CA . MET A 1 79 ? 23.517 -0.952 -19.992 1.00 94.31 79 MET A CA 1
ATOM 610 C C . MET A 1 79 ? 22.012 -1.129 -19.753 1.00 94.31 79 MET A C 1
ATOM 612 O O . MET A 1 79 ? 21.469 -0.545 -18.814 1.00 94.31 79 MET A O 1
ATOM 616 N N . VAL A 1 80 ? 21.319 -1.893 -20.602 1.00 91.56 80 VAL A N 1
ATOM 617 C CA . VAL A 1 80 ? 19.893 -2.208 -20.427 1.00 91.56 80 VAL A CA 1
ATOM 618 C C . VAL A 1 80 ? 19.701 -3.138 -19.227 1.00 91.56 80 VAL A C 1
ATOM 620 O O . VAL A 1 80 ? 18.866 -2.844 -18.371 1.00 91.56 80 VAL A O 1
ATOM 623 N N . ALA A 1 81 ? 20.516 -4.188 -19.108 1.00 91.75 81 ALA A N 1
ATOM 624 C CA . ALA A 1 81 ? 20.495 -5.117 -17.981 1.00 91.75 81 ALA A CA 1
ATOM 625 C C . ALA A 1 81 ? 20.785 -4.414 -16.641 1.00 91.75 81 ALA A C 1
ATOM 627 O O . ALA A 1 81 ? 20.046 -4.593 -15.675 1.00 91.75 81 ALA A O 1
ATOM 628 N N . ASP A 1 82 ? 21.782 -3.527 -16.591 1.00 94.81 82 ASP A N 1
ATOM 629 C CA . ASP A 1 82 ? 22.119 -2.754 -15.390 1.00 94.81 82 ASP A CA 1
ATOM 630 C C . ASP A 1 82 ? 20.987 -1.798 -14.986 1.00 94.81 82 ASP A C 1
ATOM 632 O O . ASP A 1 82 ? 20.675 -1.630 -13.801 1.00 94.81 82 ASP A O 1
ATOM 636 N N . LYS A 1 83 ? 20.341 -1.151 -15.965 1.00 91.38 83 LYS A N 1
ATOM 637 C CA . LYS A 1 83 ? 19.170 -0.295 -15.714 1.00 91.38 83 LYS A CA 1
ATOM 638 C C . LYS A 1 83 ? 18.012 -1.108 -15.155 1.00 91.38 83 LYS A C 1
ATOM 640 O O . LYS A 1 83 ? 17.433 -0.695 -14.151 1.00 91.38 83 LYS A O 1
ATOM 645 N N . CYS A 1 84 ? 17.721 -2.250 -15.769 1.00 90.81 84 CYS A N 1
ATOM 646 C CA . CYS A 1 84 ? 16.722 -3.201 -15.304 1.00 90.81 84 CYS A CA 1
ATOM 647 C C . CYS A 1 84 ? 16.978 -3.599 -13.841 1.00 90.81 84 CYS A C 1
ATOM 649 O O . CYS A 1 84 ? 16.150 -3.317 -12.972 1.00 90.81 84 CYS A O 1
ATOM 651 N N . GLN A 1 85 ? 18.172 -4.117 -13.535 1.00 93.06 85 GLN A N 1
ATOM 652 C CA . GLN A 1 85 ? 18.534 -4.569 -12.191 1.00 93.06 85 GLN A CA 1
ATOM 653 C C . GLN A 1 85 ? 18.431 -3.437 -11.154 1.00 93.06 85 GLN A C 1
ATOM 655 O O . GLN A 1 85 ? 18.017 -3.639 -10.010 1.00 93.06 85 GLN A O 1
ATOM 660 N N . ASN A 1 86 ? 18.791 -2.209 -11.538 1.00 94.00 86 ASN A N 1
ATOM 661 C CA . ASN A 1 86 ? 18.654 -1.042 -10.670 1.00 94.00 86 ASN A CA 1
ATOM 662 C C . ASN A 1 86 ? 17.190 -0.676 -10.389 1.00 94.00 86 ASN A C 1
ATOM 664 O O . ASN A 1 86 ? 16.875 -0.236 -9.278 1.00 94.00 86 ASN A O 1
ATOM 668 N N . ILE A 1 87 ? 16.293 -0.826 -11.365 1.00 90.50 87 ILE A N 1
ATOM 669 C CA . ILE A 1 87 ? 14.859 -0.587 -11.169 1.00 90.50 87 ILE A CA 1
ATOM 670 C C . ILE A 1 87 ? 14.256 -1.702 -10.309 1.00 90.50 87 ILE A C 1
ATOM 672 O O . ILE A 1 87 ? 13.556 -1.390 -9.343 1.00 90.50 87 ILE A O 1
ATOM 676 N N . GLU A 1 88 ? 14.594 -2.965 -10.568 1.00 90.88 88 GLU A N 1
ATOM 677 C CA . GLU A 1 88 ? 14.177 -4.108 -9.747 1.00 90.88 88 GLU A CA 1
ATOM 678 C C . GLU A 1 88 ? 14.581 -3.931 -8.282 1.00 90.88 88 GLU A C 1
ATOM 680 O O . GLU A 1 88 ? 13.732 -4.017 -7.397 1.00 90.88 88 GLU A O 1
ATOM 685 N N . LYS A 1 89 ? 15.845 -3.573 -8.008 1.00 94.62 89 LYS A N 1
ATOM 686 C CA . LYS A 1 89 ? 16.326 -3.272 -6.646 1.00 94.62 89 LYS A CA 1
ATOM 687 C C . LYS A 1 89 ? 15.511 -2.157 -5.987 1.00 94.62 89 LYS A C 1
ATOM 689 O O . LYS A 1 89 ? 15.152 -2.250 -4.813 1.00 94.62 89 LYS A O 1
ATOM 694 N N . LYS A 1 90 ? 15.188 -1.089 -6.725 1.00 92.88 90 LYS A N 1
ATOM 695 C CA . LYS A 1 90 ? 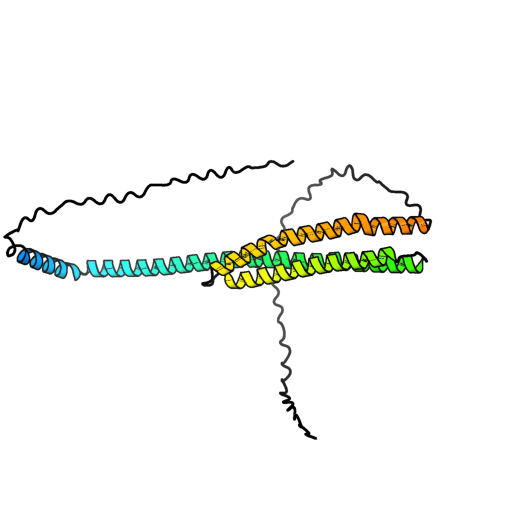14.367 0.021 -6.207 1.00 92.88 90 LYS A CA 1
ATOM 696 C C . LYS A 1 90 ? 12.941 -0.420 -5.889 1.00 92.88 90 LYS A C 1
ATOM 698 O O . LYS A 1 90 ? 12.390 0.041 -4.889 1.00 92.88 90 LYS A O 1
ATOM 703 N N . ILE A 1 91 ? 12.347 -1.276 -6.715 1.00 91.06 91 ILE A N 1
ATOM 704 C CA . ILE A 1 91 ? 11.001 -1.809 -6.492 1.00 91.06 91 ILE A CA 1
ATOM 705 C C . ILE A 1 91 ? 11.010 -2.775 -5.313 1.00 91.06 91 ILE A C 1
ATOM 707 O O . ILE A 1 91 ? 10.218 -2.580 -4.398 1.00 91.06 91 ILE A O 1
ATOM 711 N N . ALA A 1 92 ? 11.959 -3.708 -5.252 1.00 93.44 92 ALA A N 1
ATOM 712 C CA . ALA A 1 92 ? 12.127 -4.629 -4.130 1.00 93.44 92 ALA A CA 1
ATOM 713 C C . ALA A 1 92 ? 12.271 -3.882 -2.792 1.00 93.44 92 ALA A C 1
ATOM 715 O O . ALA A 1 92 ? 11.580 -4.192 -1.822 1.00 93.44 92 ALA A O 1
ATOM 716 N N . ASN A 1 93 ? 13.084 -2.820 -2.753 1.00 95.81 93 ASN A N 1
ATOM 717 C CA . ASN A 1 93 ? 13.222 -1.973 -1.564 1.00 95.81 93 ASN A CA 1
ATOM 718 C C . ASN A 1 93 ? 11.903 -1.291 -1.167 1.00 95.81 93 ASN A C 1
ATOM 720 O O . ASN A 1 93 ? 11.602 -1.156 0.021 1.00 95.81 93 ASN A O 1
ATOM 724 N N . ARG A 1 94 ? 11.099 -0.849 -2.144 1.00 93.06 94 ARG A N 1
ATOM 725 C CA . ARG A 1 94 ? 9.772 -0.273 -1.879 1.00 93.06 94 ARG A CA 1
ATOM 726 C C . ARG A 1 94 ? 8.800 -1.330 -1.364 1.00 93.06 94 ARG A C 1
ATOM 728 O O . ARG A 1 94 ? 8.131 -1.060 -0.372 1.00 93.06 94 ARG A O 1
ATOM 735 N N . VAL A 1 95 ? 8.756 -2.505 -1.992 1.00 93.81 95 VAL A N 1
ATOM 736 C CA . VAL A 1 95 ? 7.932 -3.647 -1.568 1.00 93.81 95 VAL A CA 1
ATOM 737 C C . VAL A 1 95 ? 8.243 -3.993 -0.114 1.00 93.81 95 VAL A C 1
ATOM 739 O O . VAL A 1 95 ? 7.340 -3.948 0.712 1.00 93.81 95 VAL A O 1
ATOM 742 N N . ASN A 1 96 ? 9.517 -4.196 0.233 1.00 96.44 96 ASN A N 1
ATOM 743 C CA . ASN A 1 96 ? 9.935 -4.510 1.602 1.00 96.44 96 ASN A CA 1
ATOM 744 C C . ASN A 1 96 ? 9.491 -3.422 2.603 1.00 96.44 96 ASN A C 1
ATOM 746 O O . ASN A 1 96 ? 8.903 -3.714 3.644 1.00 96.44 96 ASN A O 1
ATOM 750 N N . ARG A 1 97 ? 9.671 -2.138 2.260 1.00 95.88 97 ARG A N 1
ATOM 751 C CA . ARG A 1 97 ? 9.219 -1.026 3.113 1.00 95.88 97 ARG A CA 1
ATOM 752 C C . ARG A 1 97 ? 7.709 -1.057 3.366 1.00 95.88 97 ARG A C 1
ATOM 754 O O . ARG A 1 97 ? 7.283 -0.814 4.496 1.00 95.88 97 ARG A O 1
ATOM 761 N N . TYR A 1 98 ? 6.906 -1.291 2.332 1.00 95.31 98 TYR A N 1
ATOM 762 C CA . TYR A 1 98 ? 5.451 -1.334 2.470 1.00 95.31 98 TYR A CA 1
ATOM 763 C C . TYR A 1 98 ? 4.958 -2.611 3.145 1.00 95.31 98 TYR A C 1
ATOM 765 O O . TYR A 1 98 ? 3.966 -2.552 3.863 1.00 95.31 98 TYR A O 1
ATOM 773 N N . GLU A 1 99 ? 5.669 -3.725 2.996 1.00 96.06 99 GLU A N 1
ATOM 774 C CA . GLU A 1 99 ? 5.388 -4.973 3.703 1.00 96.06 99 GLU A CA 1
ATOM 775 C C . GLU A 1 99 ? 5.603 -4.809 5.211 1.00 96.06 99 GLU A C 1
ATOM 777 O O . GLU A 1 99 ? 4.693 -5.075 5.995 1.00 96.06 99 GLU A O 1
ATOM 782 N N . ASN A 1 100 ? 6.742 -4.238 5.618 1.00 96.81 100 ASN A N 1
ATOM 783 C CA . ASN A 1 100 ? 7.014 -3.921 7.024 1.00 96.81 100 ASN A CA 1
ATOM 784 C C . ASN A 1 100 ? 5.984 -2.939 7.600 1.00 96.81 100 ASN A C 1
ATOM 786 O O . ASN A 1 100 ? 5.543 -3.086 8.740 1.00 96.81 100 ASN A O 1
ATOM 790 N N . ASN A 1 101 ? 5.576 -1.936 6.814 1.00 95.19 101 ASN A N 1
ATOM 791 C CA . ASN A 1 101 ? 4.525 -1.008 7.226 1.00 95.19 101 ASN A CA 1
ATOM 792 C C . ASN A 1 101 ? 3.173 -1.727 7.365 1.00 95.19 101 ASN A C 1
ATOM 794 O O . ASN A 1 101 ? 2.495 -1.550 8.369 1.00 95.19 101 ASN A O 1
ATOM 798 N N . GLY A 1 102 ? 2.815 -2.601 6.422 1.00 96.12 102 GLY A N 1
ATOM 799 C CA . GLY A 1 102 ? 1.605 -3.420 6.497 1.00 96.12 102 GLY A CA 1
ATOM 800 C C . GLY A 1 102 ? 1.559 -4.275 7.764 1.00 96.12 102 GLY A C 1
ATOM 801 O O . GLY A 1 102 ? 0.572 -4.230 8.493 1.00 96.12 102 GLY A O 1
ATOM 802 N N . GLN A 1 103 ? 2.653 -4.967 8.099 1.00 97.44 103 GLN A N 1
ATOM 803 C CA . GLN A 1 103 ? 2.762 -5.736 9.346 1.00 97.44 103 GLN A CA 1
ATOM 804 C C . GLN A 1 103 ? 2.603 -4.852 10.591 1.00 97.44 103 GLN A C 1
ATOM 806 O O . GLN A 1 103 ? 1.932 -5.232 11.554 1.00 97.44 103 GLN A O 1
ATOM 811 N N . MET A 1 104 ? 3.194 -3.653 10.570 1.00 97.69 104 MET A N 1
ATOM 812 C CA . MET A 1 104 ? 3.055 -2.676 11.649 1.00 97.69 104 MET A CA 1
ATOM 813 C C . MET A 1 104 ? 1.602 -2.211 11.805 1.00 97.69 104 MET A C 1
ATOM 815 O O . MET A 1 104 ? 1.104 -2.200 12.930 1.00 97.69 104 MET A O 1
ATOM 819 N N . LEU A 1 105 ? 0.900 -1.907 10.707 1.00 96.75 105 LEU A N 1
ATOM 820 C CA . LEU A 1 105 ? -0.519 -1.538 10.724 1.00 96.75 105 LEU A CA 1
ATOM 821 C C . LEU A 1 105 ? -1.371 -2.670 11.310 1.00 96.75 105 LEU A C 1
ATOM 823 O O . LEU A 1 105 ? -2.128 -2.424 12.249 1.00 96.75 105 LEU A O 1
ATOM 827 N N . THR A 1 106 ? -1.189 -3.909 10.843 1.00 97.62 106 THR A N 1
ATOM 828 C CA . THR A 1 106 ? -1.892 -5.086 11.381 1.00 97.62 106 THR A CA 1
ATOM 829 C C . THR A 1 106 ? -1.687 -5.216 12.887 1.00 97.62 106 THR A C 1
ATOM 831 O O . THR A 1 106 ? -2.649 -5.388 13.635 1.00 97.62 106 THR A O 1
ATOM 834 N N . LYS A 1 107 ? -0.446 -5.063 13.366 1.00 98.25 107 LYS A N 1
ATOM 835 C CA . LYS A 1 107 ? -0.131 -5.139 14.797 1.00 98.25 107 LYS A CA 1
ATOM 836 C C . LYS A 1 107 ? -0.766 -3.999 15.596 1.00 98.25 107 LYS A C 1
ATOM 838 O O . LYS A 1 107 ? -1.349 -4.243 16.650 1.00 98.25 107 LYS A O 1
ATOM 843 N N . VAL A 1 108 ? -0.644 -2.755 15.129 1.00 98.06 108 VAL A N 1
ATOM 844 C CA . VAL A 1 108 ? -1.164 -1.571 15.834 1.00 98.06 108 VAL A CA 1
ATOM 845 C C . VAL A 1 108 ? -2.683 -1.624 15.940 1.00 98.06 108 VAL A C 1
ATOM 847 O O . VAL A 1 108 ? -3.221 -1.499 17.041 1.00 98.06 108 VAL A O 1
ATOM 850 N N . TYR A 1 109 ? -3.374 -1.849 14.824 1.00 98.19 109 TYR A N 1
ATOM 851 C CA . TYR A 1 109 ? -4.832 -1.872 14.816 1.00 98.19 109 TYR A CA 1
ATOM 852 C C . TYR A 1 109 ? -5.399 -3.147 15.449 1.00 98.19 109 TYR A C 1
ATOM 854 O O . TYR A 1 109 ? -6.416 -3.070 16.135 1.00 98.19 109 TYR A O 1
ATOM 862 N N . GLY A 1 110 ? -4.707 -4.286 15.336 1.00 97.44 110 GLY A N 1
ATOM 863 C CA . GLY A 1 110 ? -5.043 -5.500 16.083 1.00 97.44 110 GLY A CA 1
ATOM 864 C C . GLY A 1 110 ? -4.985 -5.278 17.597 1.00 97.44 110 GLY A C 1
ATOM 865 O O . GLY A 1 110 ? -5.949 -5.558 18.305 1.00 97.44 110 GLY A O 1
ATOM 866 N N . ASN A 1 111 ? -3.906 -4.667 18.097 1.00 98.00 111 ASN A N 1
ATOM 867 C CA . ASN A 1 111 ? -3.786 -4.321 19.516 1.00 98.00 111 ASN A CA 1
ATOM 868 C C . ASN A 1 111 ? -4.873 -3.341 19.976 1.00 98.00 111 ASN A C 1
ATOM 870 O O . ASN A 1 111 ? -5.366 -3.455 21.098 1.00 98.00 111 ASN A O 1
ATOM 874 N N . MET A 1 112 ? -5.245 -2.379 19.128 1.00 97.75 112 MET A N 1
ATOM 875 C CA . MET A 1 112 ? -6.325 -1.438 19.420 1.00 97.75 112 MET A CA 1
ATOM 876 C C . MET A 1 112 ? -7.674 -2.158 19.568 1.00 97.75 112 MET A C 1
ATOM 878 O O . MET A 1 112 ? -8.345 -1.940 20.576 1.00 97.75 112 MET A O 1
ATOM 882 N N . LYS A 1 113 ? -8.029 -3.065 18.639 1.00 97.75 113 LYS A N 1
ATOM 883 C CA . LYS A 1 113 ? -9.245 -3.897 18.741 1.00 97.75 113 LYS A CA 1
ATOM 884 C C . LYS A 1 113 ? -9.262 -4.692 20.050 1.00 97.75 113 LYS A C 1
ATOM 886 O O . LYS A 1 113 ? -10.232 -4.615 20.798 1.00 97.75 113 LYS A O 1
ATOM 891 N N . THR A 1 114 ? -8.166 -5.382 20.377 1.00 98.12 114 THR A N 1
ATOM 892 C CA . THR A 1 114 ? -8.064 -6.193 21.603 1.00 98.12 114 THR A CA 1
ATOM 893 C C . THR A 1 114 ? -8.227 -5.357 22.872 1.00 98.12 114 THR A C 1
ATOM 895 O O . THR A 1 114 ? -8.927 -5.764 23.799 1.00 98.12 114 THR A O 1
ATOM 898 N N . ARG A 1 115 ? -7.601 -4.174 22.933 1.00 98.19 115 ARG A N 1
ATOM 899 C CA . ARG A 1 115 ? -7.713 -3.276 24.093 1.00 98.19 115 ARG A CA 1
ATOM 900 C C . ARG A 1 115 ? -9.140 -2.773 24.286 1.00 98.19 115 ARG A C 1
ATOM 902 O O . ARG A 1 115 ? -9.624 -2.784 25.412 1.00 98.19 115 ARG A O 1
ATOM 909 N N . LEU A 1 116 ? -9.807 -2.372 23.206 1.00 97.81 116 LEU A N 1
ATOM 910 C CA . LEU A 1 116 ? -11.182 -1.880 23.268 1.00 97.81 116 LEU A CA 1
ATOM 911 C C . LEU A 1 116 ? -12.184 -2.983 23.615 1.00 97.81 116 LEU A C 1
ATOM 913 O O . LEU A 1 116 ? -13.065 -2.757 24.438 1.00 97.81 116 LEU A O 1
ATOM 917 N N . ALA A 1 117 ? -12.005 -4.190 23.075 1.00 97.62 117 ALA A N 1
ATOM 918 C CA . ALA A 1 117 ? -12.825 -5.343 23.437 1.00 97.62 117 ALA A CA 1
ATOM 919 C C . ALA A 1 117 ? -12.686 -5.691 24.929 1.00 97.62 117 ALA A C 1
ATOM 921 O O . ALA A 1 117 ? -13.683 -5.903 25.619 1.00 97.62 117 ALA A O 1
ATOM 922 N N . ARG A 1 118 ? -11.451 -5.681 25.455 1.00 98.25 118 ARG A N 1
ATOM 923 C CA . ARG A 1 118 ? -11.202 -5.880 26.889 1.00 98.25 118 ARG A CA 1
ATOM 924 C C . ARG A 1 118 ? -11.850 -4.783 27.736 1.00 98.25 118 ARG A C 1
ATOM 926 O O . ARG A 1 118 ? -12.428 -5.102 28.770 1.00 98.25 118 ARG A O 1
ATOM 933 N N . LEU A 1 119 ? -11.764 -3.523 27.309 1.00 97.62 119 LEU A N 1
ATOM 934 C CA . LEU A 1 119 ? -12.387 -2.403 28.015 1.00 97.62 119 LEU A CA 1
ATOM 935 C C . LEU A 1 119 ? -13.916 -2.537 28.044 1.00 97.62 119 LEU A C 1
ATOM 937 O O . LEU A 1 119 ? -14.501 -2.425 29.115 1.00 97.62 119 LEU A O 1
ATOM 941 N N . SER A 1 120 ? -14.552 -2.853 26.910 1.00 97.56 120 SER A N 1
ATOM 942 C CA . SER A 1 120 ? -15.998 -3.123 26.856 1.00 97.56 120 SER A CA 1
ATOM 943 C C . SER A 1 120 ? -16.393 -4.256 27.816 1.00 97.56 120 SER A C 1
ATOM 945 O O . SER A 1 120 ? -17.311 -4.098 28.618 1.00 97.56 120 SER A O 1
ATOM 947 N N . ALA A 1 121 ? -15.644 -5.365 27.837 1.00 98.06 121 ALA A N 1
ATOM 948 C CA . ALA A 1 121 ? -15.903 -6.475 28.761 1.00 98.06 121 ALA A CA 1
ATOM 949 C C . ALA A 1 121 ? -15.774 -6.078 30.247 1.00 98.06 121 ALA A C 1
ATOM 951 O O . ALA A 1 121 ? -16.559 -6.531 31.085 1.00 98.06 121 ALA A O 1
ATOM 952 N N . GLN A 1 122 ? -14.810 -5.214 30.580 1.00 96.81 122 GLN A N 1
ATOM 953 C CA . GLN A 1 122 ? -14.665 -4.673 31.934 1.00 96.81 122 GLN A CA 1
ATOM 954 C C . GLN A 1 122 ? -15.851 -3.776 32.306 1.00 96.81 122 GLN A C 1
ATOM 956 O O . GLN A 1 122 ? -16.429 -3.961 33.372 1.00 96.81 122 GLN A O 1
ATOM 961 N N . LEU A 1 123 ? -16.269 -2.877 31.409 1.00 96.44 123 LEU A N 1
ATOM 962 C CA . LEU A 1 123 ? -17.419 -1.990 31.621 1.00 96.44 123 LEU A CA 1
ATOM 963 C C . LEU A 1 123 ? -18.726 -2.774 31.821 1.00 96.44 123 LEU A C 1
ATOM 965 O O . LEU A 1 123 ? -19.492 -2.454 32.729 1.00 96.44 123 LEU A O 1
ATOM 969 N N . LYS A 1 124 ? -18.940 -3.851 31.053 1.00 96.75 124 LYS A N 1
ATOM 970 C CA . LYS A 1 124 ? -20.077 -4.773 31.239 1.00 96.75 124 LYS A CA 1
ATOM 971 C C . LYS A 1 124 ? -20.071 -5.426 32.616 1.00 96.75 124 LYS A C 1
ATOM 973 O O . LYS A 1 124 ? -21.098 -5.463 33.284 1.00 96.75 124 LYS 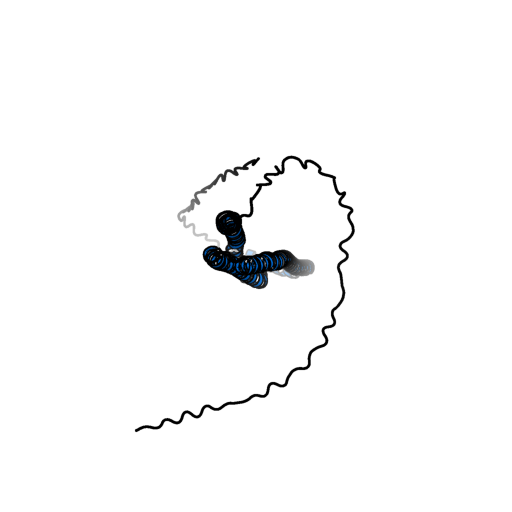A O 1
ATOM 978 N N . THR A 1 125 ? -18.910 -5.915 33.055 1.00 96.94 125 THR A N 1
ATOM 979 C CA . THR A 1 125 ? -18.748 -6.512 34.394 1.00 96.94 125 THR A CA 1
ATOM 980 C C . THR A 1 125 ? -19.044 -5.499 35.505 1.00 96.94 125 THR A C 1
ATOM 982 O O . THR A 1 125 ? -19.575 -5.866 36.547 1.00 96.94 125 THR A O 1
ATOM 985 N N . SER A 1 126 ? -18.754 -4.217 35.272 1.00 95.56 126 SER A N 1
ATOM 986 C CA . SER A 1 126 ? -19.094 -3.114 36.179 1.00 95.56 126 SER A CA 1
ATOM 987 C C . SER A 1 126 ? -20.559 -2.658 36.102 1.00 95.56 126 SER A C 1
ATOM 989 O O . SER A 1 126 ? -20.920 -1.694 36.770 1.00 95.56 126 SER A O 1
ATOM 991 N N . GLY A 1 127 ? -21.405 -3.318 35.304 1.00 96.25 127 GLY A N 1
ATOM 992 C CA . GLY A 1 127 ? -22.828 -2.992 35.176 1.00 96.25 127 GLY A CA 1
ATOM 993 C C . GLY A 1 127 ? -23.137 -1.787 34.282 1.00 96.25 127 GLY A C 1
ATOM 994 O O . GLY A 1 127 ? -24.259 -1.287 34.314 1.00 96.25 127 GLY A O 1
ATOM 995 N N . ALA A 1 128 ? -22.176 -1.305 33.486 1.00 97.00 128 ALA A N 1
ATOM 996 C CA . ALA A 1 128 ? -22.431 -0.235 32.527 1.00 97.00 128 ALA A CA 1
ATOM 997 C C . ALA A 1 128 ? -23.160 -0.747 31.276 1.00 97.00 128 ALA A C 1
ATOM 999 O O . ALA A 1 128 ? -22.854 -1.821 30.758 1.00 97.00 128 ALA A O 1
ATOM 1000 N N . ASP A 1 129 ? -24.062 0.074 30.737 1.00 97.31 129 ASP A N 1
ATOM 1001 C CA . ASP A 1 129 ? -24.646 -0.151 29.415 1.00 97.31 129 ASP A CA 1
ATOM 1002 C C . ASP A 1 129 ? -23.633 0.219 28.318 1.00 97.31 129 ASP A C 1
ATOM 1004 O O . ASP A 1 129 ? -23.345 1.395 28.080 1.00 97.31 129 ASP A O 1
ATOM 1008 N N . THR A 1 130 ? -23.083 -0.800 27.655 1.00 98.06 130 THR A N 1
ATOM 1009 C CA . THR A 1 130 ? -22.107 -0.660 26.564 1.00 98.06 130 THR A CA 1
ATOM 1010 C C . THR A 1 130 ? -22.724 -0.825 25.177 1.00 98.06 130 THR A C 1
ATOM 1012 O O . THR A 1 130 ? -21.975 -0.921 24.207 1.00 98.06 130 THR A O 1
ATOM 1015 N N . THR A 1 131 ? -24.055 -0.863 25.043 1.00 98.25 131 THR A N 1
ATOM 1016 C CA . THR A 1 131 ? -24.729 -1.209 23.776 1.00 98.25 131 THR A CA 1
ATOM 1017 C C . THR A 1 131 ? -24.259 -0.337 22.610 1.00 98.25 131 THR A C 1
ATOM 1019 O O . THR A 1 131 ? -23.929 -0.847 21.539 1.00 98.25 131 THR A O 1
ATOM 1022 N N . LYS A 1 132 ? -24.165 0.981 22.834 1.00 97.75 132 LYS A N 1
ATOM 1023 C CA . LYS A 1 132 ? -23.681 1.932 21.825 1.00 97.75 132 LYS A CA 1
ATOM 1024 C C . LYS A 1 132 ? -22.197 1.720 21.503 1.00 97.75 132 LYS A C 1
ATOM 1026 O O . LYS A 1 132 ? -21.848 1.552 20.340 1.00 97.75 132 LYS A O 1
ATOM 1031 N N . LEU A 1 133 ? -21.354 1.619 22.536 1.00 97.94 133 LEU A N 1
ATOM 1032 C CA . LEU A 1 133 ? -19.918 1.378 22.381 1.00 97.94 133 LEU A CA 1
ATOM 1033 C C . LEU A 1 133 ? -19.649 0.108 21.561 1.00 97.94 133 LEU A C 1
ATOM 1035 O O . LEU A 1 133 ? -18.819 0.127 20.662 1.00 97.94 133 LEU A O 1
ATOM 1039 N N . ASP A 1 134 ? -20.354 -0.988 21.838 1.00 98.19 134 ASP A N 1
ATOM 1040 C CA . ASP A 1 134 ? -20.180 -2.245 21.108 1.00 98.19 134 ASP A CA 1
ATOM 1041 C C . ASP A 1 134 ? -20.567 -2.118 19.629 1.00 98.19 134 ASP A C 1
ATOM 1043 O O . ASP A 1 134 ? -19.857 -2.644 18.768 1.00 98.19 134 ASP A O 1
ATOM 1047 N N . ALA A 1 135 ? -21.642 -1.388 19.318 1.00 98.31 135 ALA A N 1
ATOM 1048 C CA . ALA A 1 135 ? -22.027 -1.100 17.939 1.00 98.31 135 ALA A CA 1
ATOM 1049 C C . ALA A 1 135 ? -20.947 -0.275 17.215 1.00 98.31 135 ALA A C 1
ATOM 1051 O O . ALA A 1 135 ? -20.532 -0.624 16.106 1.00 98.31 135 ALA A O 1
ATOM 1052 N N . ASP A 1 136 ? -20.416 0.761 17.865 1.00 98.31 136 ASP A N 1
ATOM 1053 C CA . ASP A 1 136 ? -19.357 1.593 17.296 1.00 98.31 136 ASP A CA 1
ATOM 1054 C C . ASP A 1 136 ? -18.0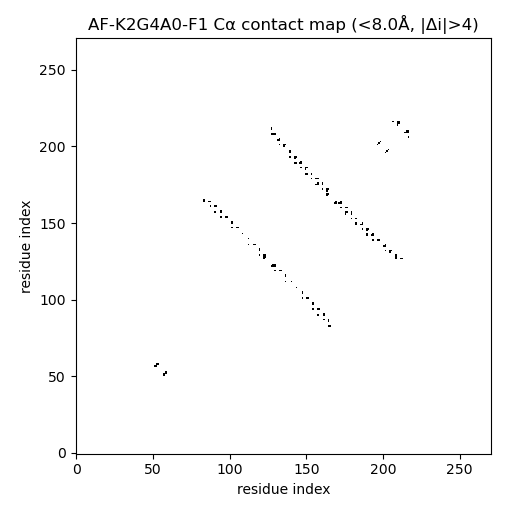23 0.834 17.157 1.00 98.31 136 ASP A C 1
ATOM 1056 O O . ASP A 1 136 ? -17.279 1.048 16.194 1.00 98.31 136 ASP A O 1
ATOM 1060 N N . LEU A 1 137 ? -17.731 -0.137 18.032 1.00 98.12 137 LEU A N 1
ATOM 1061 C CA . LEU A 1 137 ? -16.578 -1.034 17.878 1.00 98.12 137 LEU A CA 1
ATOM 1062 C C . LEU A 1 137 ? -16.687 -1.937 16.641 1.00 98.12 137 LEU A C 1
ATOM 1064 O O . LEU A 1 137 ? -15.663 -2.211 16.005 1.00 98.12 137 LEU A O 1
ATOM 1068 N N . VAL A 1 138 ? -17.894 -2.361 16.254 1.00 98.38 138 VAL A N 1
ATOM 1069 C CA . VAL A 1 138 ? -18.113 -3.094 14.995 1.00 98.38 138 VAL A CA 1
ATOM 1070 C C . VAL A 1 138 ? -17.813 -2.194 13.793 1.00 98.38 138 VAL A C 1
ATOM 1072 O O . VAL A 1 138 ? -17.096 -2.612 12.879 1.00 98.38 138 VAL A O 1
ATOM 1075 N N . ILE A 1 139 ? -18.269 -0.937 13.816 1.00 98.38 139 ILE A N 1
ATOM 1076 C CA . ILE A 1 139 ? -17.987 0.046 12.754 1.00 98.38 139 ILE A CA 1
ATOM 1077 C C . ILE A 1 139 ? -16.479 0.310 12.648 1.00 98.38 139 ILE A C 1
ATOM 1079 O O . ILE A 1 139 ? -15.908 0.276 11.552 1.00 98.38 139 ILE A O 1
ATOM 1083 N N . LEU A 1 140 ? -15.809 0.523 13.784 1.00 98.19 140 LEU A N 1
ATOM 1084 C CA . LEU A 1 140 ? -14.359 0.692 13.847 1.00 98.19 140 LEU A CA 1
ATOM 1085 C C . LEU A 1 140 ? -13.626 -0.533 13.288 1.00 98.19 140 LEU A C 1
ATOM 1087 O O . LEU A 1 140 ? -12.653 -0.374 12.548 1.00 98.19 140 LEU A O 1
ATOM 1091 N N . SER A 1 141 ? -14.094 -1.746 13.606 1.00 98.00 141 SER A N 1
ATOM 1092 C CA . SER A 1 141 ? -13.532 -2.978 13.050 1.00 98.00 141 SER A CA 1
ATOM 1093 C C . SER A 1 141 ? -13.622 -2.987 11.530 1.00 98.00 141 SER A C 1
ATOM 1095 O O . SER A 1 141 ? -12.597 -3.194 10.885 1.00 98.00 141 SER A O 1
ATOM 1097 N N . GLY A 1 142 ? -14.791 -2.675 10.965 1.00 98.12 142 GLY A N 1
ATOM 1098 C CA . GLY A 1 142 ? -14.981 -2.612 9.515 1.00 98.12 142 GLY A CA 1
ATOM 1099 C C . GLY A 1 142 ? -14.052 -1.603 8.833 1.00 98.12 142 GLY A C 1
ATOM 1100 O O . GLY A 1 142 ? -13.465 -1.905 7.796 1.00 98.12 142 GLY A O 1
ATOM 1101 N N . LYS A 1 143 ? -13.832 -0.429 9.443 1.00 98.38 143 LYS A N 1
ATOM 1102 C CA . LYS A 1 143 ? -12.867 0.565 8.935 1.00 98.38 143 LYS A CA 1
ATOM 1103 C C . LYS A 1 143 ? -11.426 0.045 8.946 1.00 98.38 143 LYS A C 1
ATOM 1105 O O . LYS A 1 143 ? -10.684 0.276 7.994 1.00 98.38 143 LYS A O 1
ATOM 1110 N N . ILE A 1 144 ? -11.026 -0.663 10.003 1.00 98.06 144 ILE A N 1
ATOM 1111 C CA . ILE A 1 144 ? -9.700 -1.294 10.086 1.00 98.06 144 ILE A CA 1
ATOM 1112 C C . ILE A 1 144 ? -9.557 -2.395 9.035 1.00 98.06 144 ILE A C 1
ATOM 1114 O O . ILE A 1 144 ? -8.522 -2.475 8.380 1.00 98.06 144 ILE A O 1
ATOM 1118 N N . ASP A 1 145 ? -10.579 -3.228 8.863 1.00 97.81 145 ASP A N 1
ATOM 1119 C CA . ASP A 1 145 ? -10.540 -4.346 7.920 1.00 97.81 145 ASP A CA 1
ATOM 1120 C C . ASP A 1 145 ? -10.432 -3.834 6.478 1.00 97.81 145 ASP A C 1
ATOM 1122 O O . ASP A 1 145 ? -9.623 -4.351 5.706 1.00 97.81 145 ASP A O 1
ATOM 1126 N N . LYS A 1 146 ? -11.133 -2.738 6.155 1.00 97.69 146 LYS A N 1
ATOM 1127 C CA . LYS A 1 146 ? -10.972 -2.017 4.886 1.00 97.69 146 LYS A CA 1
ATOM 1128 C C . LYS A 1 146 ? -9.532 -1.531 4.678 1.00 97.69 146 LYS A C 1
ATOM 1130 O O . LYS A 1 146 ? -8.932 -1.858 3.660 1.00 97.69 146 LYS A O 1
ATOM 1135 N N . LEU A 1 147 ? -8.947 -0.834 5.658 1.00 97.69 147 LEU A N 1
ATOM 1136 C CA . LEU A 1 147 ? -7.554 -0.369 5.586 1.00 97.69 147 LEU A CA 1
ATOM 1137 C C . LEU A 1 147 ? -6.574 -1.526 5.312 1.00 97.69 147 LEU A C 1
ATOM 1139 O O . LEU A 1 147 ? -5.646 -1.388 4.514 1.00 97.69 147 LEU A O 1
ATOM 1143 N N . LEU A 1 148 ? -6.748 -2.662 5.995 1.00 96.75 148 LEU A N 1
ATOM 1144 C CA . LEU A 1 148 ? -5.879 -3.828 5.819 1.00 96.75 148 LEU A CA 1
ATOM 1145 C C . LEU A 1 148 ? -6.073 -4.485 4.446 1.00 96.75 148 LEU A C 1
ATOM 1147 O O . LEU A 1 148 ? -5.087 -4.904 3.836 1.00 96.75 148 LEU A O 1
ATOM 1151 N N . ALA A 1 149 ? -7.306 -4.532 3.938 1.00 96.81 149 ALA A N 1
ATOM 1152 C CA . ALA A 1 149 ? -7.605 -5.022 2.596 1.00 96.81 149 ALA A CA 1
ATOM 1153 C C . ALA A 1 149 ? -6.989 -4.125 1.508 1.00 96.81 149 ALA A C 1
ATOM 1155 O O . ALA A 1 149 ? -6.323 -4.634 0.603 1.00 96.81 149 ALA A O 1
ATOM 1156 N N . ASP A 1 150 ? -7.120 -2.802 1.632 1.00 95.62 150 ASP A N 1
ATOM 1157 C CA . ASP A 1 150 ? -6.543 -1.837 0.690 1.00 95.62 150 ASP A CA 1
ATOM 1158 C C . ASP A 1 150 ? -5.006 -1.904 0.696 1.00 95.62 150 ASP A C 1
ATOM 1160 O O . ASP A 1 150 ? -4.364 -1.914 -0.361 1.00 95.62 150 ASP A O 1
ATOM 1164 N N . GLN A 1 151 ? -4.395 -2.070 1.875 1.00 96.25 151 GLN A N 1
ATOM 1165 C CA . GLN A 1 151 ? -2.958 -2.322 2.007 1.00 96.25 151 GLN A CA 1
ATOM 1166 C C . GLN A 1 151 ? -2.535 -3.650 1.350 1.00 96.25 151 GLN A C 1
ATOM 1168 O O . GLN A 1 151 ? -1.493 -3.699 0.691 1.00 96.25 151 GLN A O 1
ATOM 1173 N N . ALA A 1 152 ? -3.306 -4.728 1.510 1.00 95.69 152 ALA A N 1
ATOM 1174 C CA . ALA A 1 152 ? -3.004 -6.024 0.898 1.00 95.69 152 ALA A CA 1
ATOM 1175 C C . ALA A 1 152 ? -3.121 -5.974 -0.636 1.00 95.69 152 ALA A C 1
ATOM 1177 O O . ALA A 1 152 ? -2.226 -6.448 -1.340 1.00 95.69 152 ALA A O 1
ATOM 1178 N N . SER A 1 153 ? -4.170 -5.328 -1.152 1.00 93.81 153 SER A N 1
ATOM 1179 C CA . SER A 1 153 ? -4.386 -5.093 -2.585 1.00 93.81 153 SER A CA 1
ATOM 1180 C C . SER A 1 153 ? -3.250 -4.272 -3.208 1.00 93.81 153 SER A C 1
ATOM 1182 O O . SER A 1 153 ? -2.706 -4.616 -4.265 1.00 93.81 153 SER A O 1
ATOM 1184 N N . PHE A 1 154 ? -2.802 -3.228 -2.504 1.00 94.38 154 PHE A N 1
ATOM 1185 C CA . PHE A 1 154 ? -1.638 -2.446 -2.905 1.00 94.38 154 PHE A CA 1
ATOM 1186 C C . PHE A 1 154 ? -0.367 -3.291 -3.005 1.00 94.38 154 PHE A C 1
ATOM 1188 O O . PHE A 1 154 ? 0.367 -3.206 -3.992 1.00 94.38 154 PHE A O 1
ATOM 1195 N N . MET A 1 155 ? -0.108 -4.118 -1.989 1.00 95.19 155 MET A N 1
ATOM 1196 C CA . MET A 1 155 ? 1.059 -4.996 -1.956 1.00 95.19 155 MET A CA 1
ATOM 1197 C C . MET A 1 155 ? 1.036 -6.023 -3.085 1.00 95.19 155 MET A C 1
ATOM 1199 O O . MET A 1 155 ? 2.075 -6.255 -3.701 1.00 95.19 155 MET A O 1
ATOM 1203 N N . ALA A 1 156 ? -0.130 -6.598 -3.388 1.00 93.75 156 ALA A N 1
ATOM 1204 C CA . ALA A 1 156 ? -0.298 -7.495 -4.525 1.00 93.75 156 ALA A CA 1
ATOM 1205 C C . ALA A 1 156 ? 0.033 -6.779 -5.844 1.00 93.75 156 ALA A C 1
ATOM 1207 O O . ALA A 1 156 ? 0.887 -7.246 -6.593 1.00 93.75 156 ALA A O 1
ATOM 1208 N N . THR A 1 157 ? -0.535 -5.588 -6.066 1.00 91.56 157 THR A N 1
ATOM 1209 C CA . THR A 1 157 ? -0.280 -4.775 -7.270 1.00 91.56 157 THR A CA 1
ATOM 1210 C C . THR A 1 157 ? 1.206 -4.435 -7.426 1.00 91.56 157 THR A C 1
ATOM 1212 O O . THR A 1 157 ? 1.762 -4.545 -8.519 1.00 91.56 157 THR A O 1
ATOM 1215 N N . LEU A 1 158 ? 1.887 -4.061 -6.336 1.00 91.94 158 LEU A N 1
ATOM 1216 C CA . LEU A 1 158 ? 3.324 -3.786 -6.369 1.00 91.94 158 LEU A CA 1
ATOM 1217 C C . LEU A 1 158 ? 4.157 -5.035 -6.681 1.00 91.94 158 LEU A C 1
ATOM 1219 O O . LEU A 1 158 ? 5.085 -4.941 -7.485 1.00 91.94 158 LEU A O 1
ATOM 1223 N N . LYS A 1 159 ? 3.838 -6.187 -6.081 1.00 92.38 159 LYS A N 1
ATOM 1224 C CA . LYS A 1 159 ? 4.542 -7.452 -6.345 1.00 92.38 159 LYS A CA 1
ATOM 1225 C C . LYS A 1 159 ? 4.345 -7.908 -7.795 1.00 92.38 159 LYS A C 1
ATOM 1227 O O . LYS A 1 159 ? 5.315 -8.304 -8.430 1.00 92.38 159 LYS A O 1
ATOM 1232 N N . THR A 1 160 ? 3.146 -7.758 -8.357 1.00 90.12 160 THR A N 1
ATOM 1233 C CA . THR A 1 160 ? 2.896 -8.013 -9.787 1.00 90.12 160 THR A CA 1
ATOM 1234 C C . THR A 1 160 ? 3.675 -7.044 -10.677 1.00 90.12 160 THR A C 1
ATOM 1236 O O . THR A 1 160 ? 4.291 -7.465 -11.647 1.00 90.12 160 THR A O 1
ATOM 1239 N N . SER A 1 161 ? 3.754 -5.760 -10.315 1.00 89.38 161 SER A N 1
ATOM 1240 C CA . SER A 1 161 ? 4.528 -4.789 -11.104 1.00 89.38 161 SER A CA 1
ATOM 1241 C C . SER A 1 161 ? 6.029 -5.086 -11.128 1.00 89.38 161 SER A C 1
ATOM 1243 O O . SER A 1 161 ? 6.711 -4.702 -12.074 1.00 89.38 161 SER A O 1
ATOM 1245 N N . GLN A 1 162 ? 6.547 -5.789 -10.114 1.00 88.75 162 GLN A N 1
ATOM 1246 C CA . GLN A 1 162 ? 7.949 -6.189 -10.036 1.00 88.75 162 GLN A CA 1
ATOM 1247 C C . GLN A 1 162 ? 8.323 -7.217 -11.111 1.00 88.75 162 GLN A C 1
ATOM 1249 O O . GLN A 1 162 ? 9.452 -7.188 -11.592 1.00 88.75 162 GLN A O 1
ATOM 1254 N N . THR A 1 163 ? 7.402 -8.094 -11.519 1.00 87.50 163 THR A N 1
ATOM 1255 C CA . THR A 1 163 ? 7.690 -9.111 -12.545 1.00 87.50 163 THR A CA 1
ATOM 1256 C C . THR A 1 163 ? 7.660 -8.543 -13.967 1.00 87.50 163 THR A C 1
ATOM 1258 O O . THR A 1 163 ? 8.215 -9.153 -14.875 1.00 87.50 163 THR A O 1
ATOM 1261 N N . ALA A 1 164 ? 7.070 -7.358 -14.165 1.00 88.06 164 ALA A N 1
ATOM 1262 C CA . ALA A 1 164 ? 6.917 -6.710 -15.471 1.00 88.06 164 ALA A CA 1
ATOM 1263 C C . ALA A 1 164 ? 8.031 -5.696 -15.823 1.00 88.06 164 ALA A C 1
ATOM 1265 O O . ALA A 1 164 ? 8.042 -5.157 -16.926 1.00 88.06 164 ALA A O 1
ATOM 1266 N N . VAL A 1 165 ? 8.967 -5.416 -14.907 1.00 82.44 165 VAL A N 1
ATOM 1267 C CA . VAL A 1 165 ? 9.930 -4.292 -14.992 1.00 82.44 165 VAL A CA 1
ATOM 1268 C C . VAL A 1 165 ? 10.871 -4.373 -16.193 1.00 82.44 165 VAL A C 1
ATOM 1270 O O . VAL A 1 165 ? 11.245 -3.342 -16.748 1.00 82.44 165 VAL A O 1
ATOM 1273 N N . CYS A 1 166 ? 11.284 -5.585 -16.560 1.00 83.56 166 CYS A N 1
ATOM 1274 C CA . CYS A 1 166 ? 12.359 -5.816 -17.525 1.00 83.56 166 CYS A CA 1
ATOM 1275 C C . CYS A 1 166 ? 11.946 -6.678 -18.722 1.00 83.56 166 CYS A C 1
ATOM 1277 O O . CYS A 1 166 ? 12.802 -7.160 -19.460 1.00 83.56 166 CYS A O 1
ATOM 1279 N N . GLY A 1 167 ? 10.640 -6.888 -18.900 1.00 79.06 167 GLY A N 1
ATOM 1280 C CA . GLY A 1 167 ? 10.084 -7.608 -20.042 1.00 79.06 167 GLY A CA 1
ATOM 1281 C C . GLY A 1 167 ? 9.731 -6.688 -21.211 1.00 79.06 167 GLY A C 1
ATOM 1282 O O . GLY A 1 167 ? 9.872 -5.470 -21.147 1.00 79.06 167 GLY A O 1
ATOM 1283 N N . SER A 1 168 ? 9.192 -7.278 -22.277 1.00 73.62 168 SER A N 1
ATOM 1284 C CA . SER A 1 168 ? 8.710 -6.559 -23.467 1.00 73.62 168 SER A CA 1
ATOM 1285 C C . SER A 1 168 ? 7.448 -5.711 -23.224 1.00 73.62 168 SER A C 1
ATOM 1287 O O . SER A 1 168 ? 6.990 -5.018 -24.129 1.00 73.62 168 SER A O 1
ATOM 1289 N N . SER A 1 169 ? 6.889 -5.739 -22.011 1.00 79.06 169 SER A N 1
ATOM 1290 C CA . SER A 1 169 ? 5.630 -5.086 -21.642 1.00 79.06 169 SER A CA 1
ATOM 1291 C C . SER A 1 169 ? 5.826 -3.704 -20.998 1.00 79.06 169 SER A C 1
ATOM 1293 O O . SER A 1 169 ? 5.236 -3.416 -19.954 1.00 79.06 169 SER A O 1
ATOM 1295 N N . GLU A 1 170 ? 6.621 -2.811 -21.606 1.00 76.69 170 GLU A N 1
ATOM 1296 C CA . GLU A 1 170 ? 6.838 -1.448 -21.069 1.00 76.69 170 GLU A CA 1
ATOM 1297 C C . GLU A 1 170 ? 5.517 -0.692 -20.800 1.00 76.69 170 GLU A C 1
ATOM 1299 O O . GLU A 1 170 ? 5.413 0.076 -19.838 1.00 76.69 170 GLU A O 1
ATOM 1304 N N . GLY A 1 171 ? 4.482 -0.942 -21.613 1.00 84.38 171 GLY A N 1
ATOM 1305 C CA . GLY A 1 171 ? 3.150 -0.355 -21.440 1.00 84.38 171 GLY A CA 1
ATOM 1306 C C . GLY A 1 171 ? 2.433 -0.821 -20.167 1.00 84.38 171 GLY A C 1
ATOM 1307 O O . GLY A 1 171 ? 1.948 0.008 -19.396 1.00 84.38 171 GLY A O 1
ATOM 1308 N N . GLU A 1 172 ? 2.410 -2.130 -19.907 1.00 86.88 172 GLU A N 1
ATOM 1309 C CA . GLU A 1 172 ? 1.709 -2.710 -18.751 1.00 86.88 172 GLU A CA 1
ATOM 1310 C C . GLU A 1 172 ? 2.353 -2.279 -17.434 1.00 86.88 172 GLU A C 1
ATOM 1312 O O . GLU A 1 172 ? 1.652 -1.911 -16.486 1.00 86.88 172 GLU A O 1
ATOM 1317 N N . PHE A 1 173 ? 3.689 -2.244 -17.394 1.00 87.81 173 PHE A N 1
ATOM 1318 C CA . PHE A 1 173 ? 4.431 -1.786 -16.224 1.00 87.81 173 PHE A CA 1
ATOM 1319 C C . PHE A 1 173 ? 4.051 -0.349 -15.843 1.00 87.81 173 PHE A C 1
ATOM 1321 O O . PHE A 1 173 ? 3.799 -0.054 -14.670 1.00 87.81 173 PHE A O 1
ATOM 1328 N N . LYS A 1 174 ? 3.956 0.554 -16.829 1.00 88.31 174 LYS A N 1
ATOM 1329 C CA . LYS A 1 174 ? 3.592 1.955 -16.587 1.00 88.31 174 LYS A CA 1
ATOM 1330 C C . LYS A 1 174 ? 2.179 2.081 -16.017 1.00 88.31 174 LYS A C 1
ATOM 1332 O O . LYS A 1 174 ? 1.999 2.767 -15.011 1.00 88.31 174 LYS A O 1
ATOM 1337 N N . THR A 1 175 ? 1.202 1.392 -16.606 1.00 90.44 175 THR A N 1
ATOM 1338 C CA . THR A 1 175 ? -0.190 1.416 -16.133 1.00 90.44 175 THR A CA 1
ATOM 1339 C C . THR A 1 175 ? -0.318 0.853 -14.716 1.00 90.44 175 THR A C 1
ATOM 1341 O O . THR A 1 175 ? -0.959 1.469 -13.860 1.00 90.44 175 THR A O 1
ATOM 1344 N N . GLN A 1 176 ? 0.339 -0.273 -14.418 1.00 89.50 176 GLN A N 1
ATOM 1345 C CA . GLN A 1 176 ? 0.337 -0.852 -13.070 1.00 89.50 176 GLN A CA 1
ATOM 1346 C C . GLN A 1 176 ? 0.989 0.085 -12.048 1.00 89.50 176 GLN A C 1
ATOM 1348 O O . GLN A 1 176 ? 0.466 0.266 -10.946 1.00 89.50 176 GLN A O 1
ATOM 1353 N N . LEU A 1 177 ? 2.090 0.743 -12.417 1.00 88.69 177 LEU A N 1
ATOM 1354 C CA . LEU A 1 177 ? 2.775 1.689 -11.542 1.00 88.69 177 LEU A CA 1
ATOM 1355 C C . LEU A 1 177 ? 1.936 2.948 -11.275 1.00 88.69 177 LEU A C 1
ATOM 1357 O O . LEU A 1 177 ? 1.950 3.467 -10.159 1.00 88.69 177 LEU A O 1
ATOM 1361 N N . GLU A 1 178 ? 1.203 3.451 -12.269 1.00 91.69 178 GLU A N 1
ATOM 1362 C CA . GLU A 1 178 ? 0.279 4.581 -12.104 1.00 91.69 178 GLU A CA 1
ATOM 1363 C C . GLU A 1 178 ? -0.886 4.239 -11.172 1.00 91.69 178 GLU A C 1
ATOM 1365 O O . GLU A 1 178 ? -1.230 5.044 -10.304 1.00 91.69 178 GLU A O 1
ATOM 1370 N N . ASN A 1 179 ? -1.436 3.029 -11.279 1.00 88.25 179 ASN A N 1
ATOM 1371 C CA . ASN A 1 179 ? -2.460 2.545 -10.355 1.00 88.25 179 ASN A CA 1
ATOM 1372 C C . ASN A 1 179 ? -1.904 2.386 -8.934 1.00 88.25 179 ASN A C 1
ATOM 1374 O O . ASN A 1 179 ? -2.501 2.883 -7.978 1.00 88.25 179 ASN A O 1
ATOM 1378 N N . ALA A 1 180 ? -0.707 1.809 -8.794 1.00 90.25 180 ALA A N 1
ATOM 1379 C CA . ALA A 1 180 ? -0.032 1.675 -7.507 1.00 90.25 180 ALA A CA 1
ATOM 1380 C C . ALA A 1 180 ? 0.227 3.038 -6.834 1.00 90.25 180 ALA A C 1
ATOM 1382 O O . ALA A 1 180 ? 0.148 3.150 -5.614 1.00 90.25 180 ALA A O 1
ATOM 1383 N N . ARG A 1 181 ? 0.484 4.115 -7.592 1.00 91.06 181 ARG A N 1
ATOM 1384 C CA . ARG A 1 181 ? 0.713 5.460 -7.022 1.00 91.06 181 ARG A CA 1
ATOM 1385 C C . ARG A 1 181 ? -0.502 6.057 -6.309 1.00 91.06 181 ARG A C 1
ATOM 1387 O O . ARG A 1 181 ? -0.306 6.940 -5.478 1.00 91.06 181 ARG A O 1
ATOM 1394 N N . LYS A 1 182 ? -1.721 5.605 -6.613 1.00 91.38 182 LYS A N 1
ATOM 1395 C CA . LYS A 1 182 ? -2.957 6.137 -6.011 1.00 91.38 182 LYS A CA 1
ATOM 1396 C C . LYS A 1 182 ? -3.235 5.547 -4.627 1.00 91.38 182 LYS A C 1
ATOM 1398 O O . LYS A 1 182 ? -3.763 6.236 -3.760 1.00 91.38 182 LYS A O 1
ATOM 1403 N N . VAL A 1 183 ? -2.843 4.295 -4.398 1.00 90.75 183 VAL A N 1
ATOM 1404 C CA . VAL A 1 183 ? -3.235 3.555 -3.189 1.00 90.75 183 VAL A CA 1
ATOM 1405 C C . VAL A 1 183 ? -2.650 4.111 -1.880 1.00 90.75 183 VAL A C 1
ATOM 1407 O O . VAL A 1 183 ? -3.369 4.127 -0.884 1.00 90.75 183 VAL A O 1
ATOM 1410 N N . PRO A 1 184 ? -1.412 4.649 -1.828 1.00 92.56 184 PRO A N 1
ATOM 1411 C CA . PRO A 1 184 ? -0.900 5.281 -0.613 1.00 92.56 184 PRO A CA 1
ATOM 1412 C C . PRO A 1 184 ? -1.766 6.430 -0.079 1.00 92.56 184 PRO A C 1
ATOM 1414 O O . PRO A 1 184 ? -1.796 6.635 1.135 1.00 92.56 184 PRO A O 1
ATOM 1417 N N . GLU A 1 185 ? -2.462 7.171 -0.950 1.00 95.31 185 GLU A N 1
ATOM 1418 C CA . GLU A 1 185 ? -3.371 8.234 -0.503 1.00 95.31 185 GLU A CA 1
ATOM 1419 C C . GLU A 1 185 ? -4.655 7.650 0.098 1.00 95.31 185 GLU A C 1
ATOM 1421 O O . GLU A 1 185 ? -5.098 8.139 1.133 1.00 95.31 185 GLU A O 1
ATOM 1426 N N . LEU A 1 186 ? -5.182 6.553 -0.463 1.00 94.44 186 LEU A N 1
ATOM 1427 C CA . LEU A 1 186 ? -6.322 5.824 0.111 1.00 94.44 186 LEU A CA 1
ATOM 1428 C C . LEU A 1 186 ? -5.992 5.290 1.510 1.00 94.44 186 LEU A C 1
ATOM 1430 O O . LEU A 1 186 ? -6.680 5.617 2.470 1.00 94.44 186 LEU A O 1
ATOM 1434 N N . ILE A 1 187 ? -4.849 4.613 1.661 1.00 96.19 187 ILE A N 1
ATOM 1435 C CA . ILE A 1 187 ? -4.357 4.123 2.961 1.00 96.19 187 ILE A CA 1
ATOM 1436 C C . ILE A 1 187 ? -4.251 5.269 3.979 1.00 96.19 187 ILE A C 1
ATOM 1438 O O . ILE A 1 187 ? -4.568 5.117 5.159 1.00 96.19 187 ILE A O 1
ATOM 1442 N N . LYS A 1 188 ? -3.777 6.444 3.553 1.00 97.38 188 LYS A N 1
ATOM 1443 C CA . LYS A 1 188 ? -3.674 7.624 4.421 1.00 97.38 188 LYS A CA 1
ATOM 1444 C C . LYS A 1 188 ? -5.053 8.170 4.803 1.00 97.38 188 LYS A C 1
ATOM 1446 O O . LYS A 1 188 ? -5.235 8.566 5.959 1.00 97.38 188 LYS A O 1
ATOM 1451 N N . GLN A 1 189 ? -5.997 8.187 3.868 1.00 97.94 189 GLN A N 1
ATOM 1452 C CA . GLN A 1 189 ? -7.380 8.571 4.122 1.00 97.94 189 GLN A CA 1
ATOM 1453 C C . GLN A 1 189 ? -8.032 7.622 5.133 1.00 97.94 189 GLN A C 1
ATOM 1455 O O . GLN A 1 189 ? -8.494 8.094 6.167 1.00 97.94 189 GLN A O 1
ATOM 1460 N N . ASP A 1 190 ? -7.968 6.306 4.926 1.00 98.12 190 ASP A N 1
ATOM 1461 C CA . ASP A 1 190 ? -8.570 5.326 5.841 1.00 98.12 190 ASP A CA 1
ATOM 1462 C C . ASP A 1 190 ? -7.984 5.433 7.255 1.00 98.12 190 ASP A C 1
ATOM 1464 O O . ASP A 1 190 ? -8.705 5.405 8.252 1.00 98.12 190 ASP A O 1
ATOM 1468 N N . ARG A 1 191 ? -6.666 5.646 7.374 1.00 98.25 191 ARG A N 1
ATOM 1469 C CA . ARG A 1 191 ? -6.026 5.900 8.677 1.00 98.25 191 ARG A CA 1
ATOM 1470 C C . ARG A 1 191 ? -6.562 7.156 9.358 1.00 98.25 191 ARG A C 1
ATOM 1472 O O . ARG A 1 191 ? -6.667 7.182 10.585 1.00 98.25 191 ARG A O 1
ATOM 1479 N N . THR A 1 192 ? -6.860 8.191 8.578 1.00 98.38 192 THR A N 1
ATOM 1480 C CA . THR A 1 192 ? -7.433 9.445 9.078 1.00 98.38 192 THR A CA 1
ATOM 1481 C C . THR A 1 192 ? -8.871 9.221 9.520 1.00 98.38 192 THR A C 1
ATOM 1483 O O . THR A 1 192 ? -9.221 9.618 10.624 1.00 98.38 192 THR A O 1
ATOM 1486 N N . GLU A 1 193 ? -9.669 8.501 8.734 1.00 98.31 193 GLU A N 1
ATOM 1487 C CA . GLU A 1 193 ? -11.041 8.136 9.091 1.00 98.31 193 GLU A CA 1
ATOM 1488 C C . GLU A 1 193 ? -11.102 7.306 10.377 1.00 98.31 193 GLU A C 1
ATOM 1490 O O . GLU A 1 193 ? -11.916 7.601 11.248 1.00 98.31 193 GLU A O 1
ATOM 1495 N N . ILE A 1 194 ? -10.218 6.314 10.539 1.00 98.38 194 ILE A N 1
ATOM 1496 C CA . ILE A 1 194 ? -10.121 5.521 11.773 1.00 98.38 194 ILE A CA 1
ATOM 1497 C C . ILE A 1 194 ? -9.769 6.416 12.963 1.00 98.38 194 ILE A C 1
ATOM 1499 O O . ILE A 1 194 ? -10.389 6.310 14.020 1.00 98.38 194 ILE A O 1
ATOM 1503 N N . LYS A 1 195 ? -8.776 7.302 12.801 1.00 98.50 195 LYS A N 1
ATOM 1504 C CA . LYS A 1 195 ? -8.358 8.223 13.863 1.00 98.50 195 LYS A CA 1
ATOM 1505 C C . LYS A 1 195 ? -9.501 9.154 14.263 1.00 98.50 195 LYS A C 1
ATOM 1507 O O . LYS A 1 195 ? -9.772 9.281 15.453 1.00 98.50 195 LYS A O 1
ATOM 1512 N N . THR A 1 196 ? -10.151 9.786 13.291 1.00 98.44 196 THR A N 1
ATOM 1513 C CA . THR A 1 196 ? -11.261 10.708 13.536 1.00 98.44 196 THR A CA 1
ATOM 1514 C C . THR A 1 196 ? -12.411 9.980 14.216 1.00 98.44 196 THR A C 1
ATOM 1516 O O . THR A 1 196 ? -12.814 10.405 15.288 1.00 98.44 196 THR A O 1
ATOM 1519 N N . PHE A 1 197 ? -12.853 8.835 13.684 1.00 98.56 197 PHE A N 1
ATOM 1520 C CA . PHE A 1 197 ? -13.938 8.044 14.276 1.00 98.56 197 PHE A CA 1
ATOM 1521 C C . PHE A 1 197 ? -13.643 7.641 15.727 1.00 98.56 197 PHE A C 1
ATOM 1523 O O . PHE A 1 197 ? -14.494 7.753 16.604 1.00 98.56 197 PHE A O 1
ATOM 1530 N N . PHE A 1 198 ? -12.408 7.228 16.017 1.00 98.44 198 PHE A N 1
ATOM 1531 C CA . PHE A 1 198 ? -12.006 6.929 17.387 1.00 98.44 198 PHE A CA 1
ATOM 1532 C C . PHE A 1 198 ? -12.095 8.161 18.305 1.00 98.44 198 PHE A C 1
ATOM 1534 O O . PHE A 1 198 ? -12.569 8.063 19.435 1.00 98.44 198 PHE A O 1
ATOM 1541 N N . GLN A 1 199 ? -11.632 9.321 17.834 1.00 98.06 199 GLN A N 1
ATOM 1542 C CA . GLN A 1 199 ? -11.586 10.551 18.627 1.00 98.06 199 GLN A CA 1
ATOM 1543 C C . GLN A 1 199 ? -12.960 11.182 18.854 1.00 98.06 199 GLN A C 1
ATOM 1545 O O . GLN A 1 199 ? -13.175 11.729 19.930 1.00 98.06 199 GLN A O 1
ATOM 1550 N N . THR A 1 200 ? -13.847 11.125 17.863 1.00 98.06 200 THR A N 1
ATOM 1551 C CA . THR A 1 200 ? -15.151 11.799 17.902 1.00 98.06 200 THR A CA 1
ATOM 1552 C C . THR A 1 200 ? -16.285 10.887 18.334 1.00 98.06 200 THR A C 1
ATOM 1554 O O . THR A 1 200 ? -17.301 11.382 18.773 1.00 98.06 200 THR A O 1
ATOM 1557 N N . THR A 1 201 ? -16.167 9.568 18.180 1.00 98.44 201 THR A N 1
ATOM 1558 C CA . THR A 1 201 ? -17.275 8.648 18.487 1.00 98.44 201 THR A CA 1
ATOM 1559 C C . THR A 1 201 ? -16.926 7.811 19.707 1.00 98.44 201 THR A C 1
ATOM 1561 O O . THR A 1 201 ? -17.445 8.052 20.792 1.00 98.44 201 THR A O 1
ATOM 1564 N N . ILE A 1 202 ? -15.923 6.936 19.584 1.00 98.19 202 ILE A N 1
ATOM 1565 C CA . ILE A 1 202 ? -15.545 6.010 20.665 1.00 98.19 202 ILE A CA 1
ATOM 1566 C C . ILE A 1 202 ? -15.167 6.751 21.952 1.00 98.19 202 ILE A C 1
ATOM 1568 O O . ILE A 1 202 ? -15.541 6.330 23.045 1.00 98.19 202 ILE A O 1
ATOM 1572 N N . LYS A 1 203 ? -14.418 7.856 21.850 1.00 97.19 203 LYS A N 1
ATOM 1573 C CA . LYS A 1 203 ? -14.035 8.644 23.029 1.00 97.19 203 LYS A CA 1
ATOM 1574 C C . LYS A 1 203 ? -15.251 9.268 23.721 1.00 97.19 203 LYS A C 1
ATOM 1576 O O . LYS A 1 203 ? -15.299 9.242 24.948 1.00 97.19 203 LYS A O 1
ATOM 1581 N N . GLU A 1 204 ? -16.209 9.796 22.962 1.00 97.75 204 GLU A N 1
ATOM 1582 C CA . GLU A 1 204 ? -17.436 10.386 23.513 1.00 97.75 204 GLU A CA 1
ATOM 1583 C C . GLU A 1 204 ? -18.291 9.323 24.214 1.00 97.75 204 GLU A C 1
ATOM 1585 O O . GLU A 1 204 ? -18.767 9.553 25.326 1.00 97.75 204 GLU A O 1
ATOM 1590 N N . ASP A 1 205 ? -18.408 8.125 23.635 1.00 97.50 205 ASP A N 1
ATOM 1591 C CA . ASP A 1 205 ? -19.139 7.015 24.258 1.00 97.50 205 ASP A CA 1
ATOM 1592 C C . ASP A 1 205 ? -18.495 6.574 25.572 1.00 97.50 205 ASP A C 1
ATOM 1594 O O . ASP A 1 205 ? -19.182 6.372 26.576 1.00 97.50 205 ASP A O 1
ATOM 1598 N N . LEU A 1 206 ? -17.163 6.471 25.595 1.00 97.00 206 LEU A N 1
ATOM 1599 C CA . LEU A 1 206 ? -16.422 6.148 26.811 1.00 97.00 206 LEU A CA 1
ATOM 1600 C C . LEU A 1 206 ? -16.604 7.223 27.886 1.00 97.00 206 LEU A C 1
ATOM 1602 O O . LEU A 1 206 ? -16.827 6.882 29.045 1.00 97.00 206 LEU A O 1
ATOM 1606 N N . GLN A 1 207 ? -16.563 8.506 27.519 1.00 96.25 207 GLN A N 1
ATOM 1607 C CA . GLN A 1 207 ? -16.817 9.603 28.456 1.00 96.25 207 GLN A CA 1
ATOM 1608 C C . GLN A 1 207 ? -18.239 9.541 29.024 1.00 96.25 207 GLN A C 1
ATOM 1610 O O . GLN A 1 207 ? -18.416 9.639 30.238 1.00 96.25 207 GLN A O 1
ATOM 1615 N N . ALA A 1 208 ? -19.244 9.299 28.178 1.00 96.31 208 ALA A N 1
ATOM 1616 C CA . ALA A 1 208 ? -20.631 9.159 28.611 1.00 96.31 208 ALA A CA 1
ATOM 1617 C C . ALA A 1 208 ? -20.824 7.983 29.585 1.00 96.31 208 ALA A C 1
ATOM 1619 O O . ALA A 1 208 ? -21.566 8.102 30.562 1.00 96.31 208 ALA A O 1
ATOM 1620 N N . ILE A 1 209 ? -20.138 6.858 29.356 1.00 96.06 209 ILE A N 1
ATOM 1621 C CA . ILE A 1 209 ? -20.163 5.704 30.265 1.00 96.06 209 ILE A CA 1
ATOM 1622 C C . ILE A 1 209 ? -19.473 6.034 31.596 1.00 96.06 209 ILE A C 1
ATOM 1624 O O . ILE A 1 209 ? -20.008 5.708 32.656 1.00 96.06 209 ILE A O 1
ATOM 1628 N N . MET A 1 210 ? -18.318 6.706 31.568 1.00 93.81 210 MET A N 1
ATOM 1629 C CA . MET A 1 210 ? -17.582 7.067 32.787 1.00 93.81 210 MET A CA 1
ATOM 1630 C C . MET A 1 210 ? -18.382 8.010 33.692 1.00 93.81 210 MET A C 1
ATOM 1632 O O . MET A 1 210 ? -18.448 7.770 34.897 1.00 93.81 210 MET A O 1
ATOM 1636 N N . VAL A 1 211 ? -19.056 9.013 33.117 1.00 94.44 211 VAL A N 1
ATOM 1637 C CA . VAL A 1 211 ? -19.936 9.926 33.868 1.00 94.44 211 VAL A CA 1
ATOM 1638 C C . VAL A 1 211 ? -21.083 9.161 34.539 1.00 94.44 211 VAL A C 1
ATOM 1640 O O . VAL A 1 211 ? -21.376 9.397 35.709 1.00 94.44 211 VAL A O 1
ATOM 1643 N N . LYS A 1 212 ? -21.702 8.194 33.843 1.00 93.25 212 LYS A N 1
ATOM 1644 C CA . LYS A 1 212 ? -22.785 7.363 34.406 1.00 93.25 212 LYS A CA 1
ATOM 1645 C C . LYS A 1 212 ? -22.329 6.467 35.559 1.00 93.25 212 LYS A C 1
ATOM 1647 O O . LYS A 1 212 ? -23.112 6.212 36.466 1.00 93.25 212 LYS A O 1
ATOM 1652 N N . LEU A 1 213 ? -21.081 6.000 35.536 1.00 92.44 213 LEU A N 1
ATOM 1653 C CA . LEU A 1 213 ? -20.501 5.177 36.602 1.00 92.44 213 LEU A CA 1
ATOM 1654 C C . LEU A 1 213 ? -20.059 5.993 37.832 1.00 92.44 213 LEU A C 1
ATOM 1656 O O . LEU A 1 213 ? -19.477 5.428 38.755 1.00 92.44 213 LEU A O 1
ATOM 1660 N N . GLY A 1 214 ? -20.306 7.308 37.857 1.00 87.25 214 GLY A N 1
ATOM 1661 C CA . GLY A 1 214 ? -19.859 8.184 38.943 1.00 87.25 214 GLY A CA 1
ATOM 1662 C C . GLY A 1 214 ? -18.350 8.440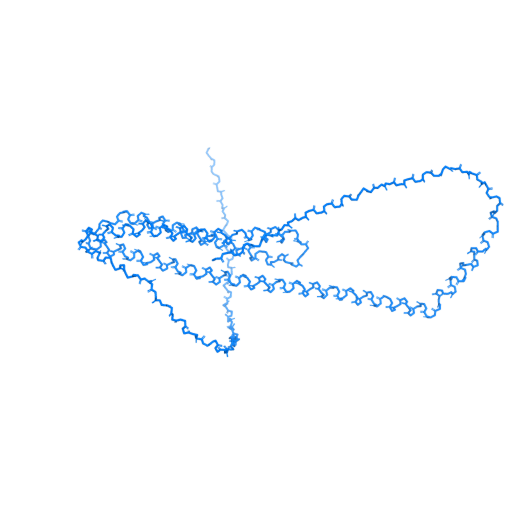 38.933 1.00 87.25 214 GLY A C 1
ATOM 1663 O O . GLY A 1 214 ? -17.803 8.940 39.912 1.00 87.25 214 GLY A O 1
ATOM 1664 N N . GLY A 1 215 ? -17.665 8.104 37.834 1.00 76.12 215 GLY A N 1
ATOM 1665 C CA . GLY A 1 215 ? -16.277 8.483 37.628 1.00 76.12 215 GLY A CA 1
ATOM 1666 C C . GLY A 1 215 ? -16.213 9.961 37.275 1.00 76.12 215 GLY A C 1
ATOM 1667 O O . GLY A 1 215 ? -16.473 10.331 36.130 1.00 76.12 215 GLY A O 1
ATOM 1668 N N . THR A 1 216 ? -15.868 10.810 38.244 1.00 55.88 216 THR A N 1
ATOM 1669 C CA . THR A 1 216 ? -15.532 12.209 37.975 1.00 55.88 216 THR A CA 1
ATOM 1670 C C . THR A 1 216 ? -14.305 12.221 37.071 1.00 55.88 216 THR A C 1
ATOM 1672 O O . THR A 1 216 ? -13.185 11.949 37.502 1.00 55.88 216 THR A O 1
ATOM 1675 N N . LEU A 1 217 ? -14.524 12.480 35.784 1.00 57.41 217 LEU A N 1
ATOM 1676 C CA . LEU A 1 217 ? -13.465 12.811 34.845 1.00 57.41 217 LEU A CA 1
ATOM 1677 C C . LEU A 1 217 ? -12.969 14.208 35.214 1.00 57.41 217 LEU A C 1
ATOM 1679 O O . LEU A 1 217 ? -13.380 15.197 34.615 1.00 57.41 217 LEU A O 1
ATOM 1683 N N . GLU A 1 218 ? -12.108 14.293 36.226 1.00 56.75 218 GLU A N 1
ATOM 1684 C CA . GLU A 1 218 ? -11.220 15.441 36.367 1.00 56.75 218 GLU A CA 1
ATOM 1685 C C . GLU A 1 218 ? -10.373 15.461 35.097 1.00 56.75 218 GLU A C 1
ATOM 1687 O O . GLU A 1 218 ? -9.461 14.650 34.906 1.00 56.75 218 GLU A O 1
ATOM 1692 N N . ALA A 1 219 ? -10.787 16.310 34.159 1.00 54.47 219 ALA A N 1
ATOM 1693 C CA . ALA A 1 219 ? -10.106 16.546 32.911 1.00 54.47 219 ALA A CA 1
ATOM 1694 C C . ALA A 1 219 ? -8.696 17.020 33.252 1.00 54.47 219 ALA A C 1
ATOM 1696 O O . ALA A 1 219 ? -8.463 18.190 33.533 1.00 54.47 219 ALA A O 1
ATOM 1697 N N . THR A 1 220 ? -7.739 16.094 33.245 1.00 47.50 220 THR A N 1
ATOM 1698 C CA . THR A 1 220 ? -6.325 16.442 33.184 1.00 47.50 220 THR A CA 1
ATOM 1699 C C . THR A 1 220 ? -6.063 16.959 31.770 1.00 47.50 220 THR A C 1
ATOM 1701 O O . THR A 1 220 ? -5.468 16.288 30.929 1.00 47.50 220 THR A O 1
ATOM 1704 N N . GLU A 1 221 ? -6.572 18.159 31.494 1.00 52.28 221 GLU A N 1
ATOM 1705 C CA . GLU A 1 221 ? -6.018 19.095 30.528 1.00 52.28 221 GLU A CA 1
ATOM 1706 C C . GLU A 1 221 ? -4.659 19.541 31.079 1.00 52.28 221 GLU A C 1
ATOM 1708 O O . GLU A 1 221 ? -4.478 20.662 31.532 1.00 52.28 221 GLU A O 1
ATOM 1713 N N . GLN A 1 222 ? -3.686 18.628 31.112 1.00 43.31 222 GLN A N 1
ATOM 1714 C CA . GLN A 1 222 ? -2.299 19.059 31.111 1.00 43.31 222 GLN A CA 1
ATOM 1715 C C . GLN A 1 222 ? -1.948 19.369 29.666 1.00 43.31 222 GLN A C 1
ATOM 1717 O O . GLN A 1 222 ? -1.710 18.479 28.845 1.00 43.31 222 GLN A O 1
ATOM 1722 N N . GLU A 1 223 ? -2.002 20.668 29.388 1.00 50.97 223 GLU A N 1
ATOM 1723 C CA . GLU A 1 223 ? -1.238 21.364 28.369 1.00 50.97 223 GLU A CA 1
ATOM 1724 C C . GLU A 1 223 ? 0.091 20.643 28.114 1.00 50.97 223 GLU A C 1
ATOM 1726 O O . GLU A 1 223 ? 1.025 20.685 28.910 1.00 50.97 223 GLU A O 1
ATOM 1731 N N . THR A 1 224 ? 0.199 19.978 26.968 1.00 47.16 224 THR A N 1
ATOM 1732 C CA . THR A 1 224 ? 1.495 19.765 26.327 1.00 47.16 224 THR A CA 1
ATOM 1733 C C . THR A 1 224 ? 1.878 21.053 25.601 1.00 47.16 224 THR A C 1
ATOM 1735 O O . THR A 1 224 ? 1.919 21.082 24.372 1.00 47.16 224 THR A O 1
ATOM 1738 N N . GLU A 1 225 ? 2.115 22.123 26.357 1.00 53.72 225 GLU A N 1
ATOM 1739 C CA . GLU A 1 225 ? 3.070 23.162 25.976 1.00 53.72 225 GLU A CA 1
ATOM 1740 C C . GLU A 1 225 ? 4.370 22.915 26.760 1.00 53.72 225 GLU A C 1
ATOM 1742 O O . GLU A 1 225 ? 4.355 22.462 27.897 1.00 53.72 225 GLU A O 1
ATOM 1747 N N . GLU A 1 226 ? 5.501 23.144 26.095 1.00 54.59 226 GLU A N 1
ATOM 1748 C CA . GLU A 1 226 ? 6.875 23.007 26.601 1.00 54.59 226 GLU A CA 1
ATOM 1749 C C . GLU A 1 226 ? 7.408 21.598 26.932 1.00 54.59 226 GLU A C 1
ATOM 1751 O O . GLU A 1 226 ? 7.631 21.193 28.069 1.00 54.59 226 GLU A O 1
ATOM 1756 N N . ALA A 1 227 ? 7.844 20.909 25.877 1.00 49.53 227 ALA A N 1
ATOM 1757 C CA . ALA A 1 227 ? 9.124 20.202 25.934 1.00 49.53 227 ALA A CA 1
ATOM 1758 C C . ALA A 1 227 ? 9.960 20.566 24.701 1.00 49.53 227 ALA A C 1
ATOM 1760 O O . ALA A 1 227 ? 10.311 19.719 23.874 1.00 49.53 227 ALA A O 1
ATOM 1761 N N . ASP A 1 228 ? 10.281 21.859 24.592 1.00 53.72 228 ASP A N 1
ATOM 1762 C CA . ASP A 1 228 ? 11.450 22.325 23.852 1.00 53.72 228 ASP A CA 1
ATOM 1763 C C . ASP A 1 228 ? 12.697 21.878 24.630 1.00 53.72 228 ASP A C 1
ATOM 1765 O O . ASP A 1 228 ? 13.228 22.534 25.521 1.00 53.72 228 ASP A O 1
ATOM 1769 N N . GLY A 1 229 ? 13.076 20.632 24.375 1.00 46.53 229 GLY A N 1
ATOM 1770 C CA . GLY A 1 229 ? 14.156 19.932 25.050 1.00 46.53 229 GLY A CA 1
ATOM 1771 C C . GLY A 1 229 ? 14.796 18.948 24.093 1.00 46.53 229 GLY A C 1
ATOM 1772 O O . GLY A 1 229 ? 14.970 17.773 24.416 1.00 46.53 229 GLY A O 1
ATOM 1773 N N . VAL A 1 230 ? 15.123 19.418 22.885 1.00 52.34 230 VAL A N 1
ATOM 1774 C CA . VAL A 1 230 ? 15.907 18.689 21.884 1.00 52.34 230 VAL A CA 1
ATOM 1775 C C . VAL A 1 230 ? 17.321 18.463 22.434 1.00 52.34 230 VAL A C 1
ATOM 1777 O O . VAL A 1 230 ? 18.296 19.109 22.051 1.00 52.34 230 VAL A O 1
ATOM 1780 N N . LYS A 1 231 ? 17.469 17.479 23.328 1.00 51.41 231 LYS A N 1
ATOM 1781 C CA . LYS A 1 231 ? 18.744 16.792 23.515 1.00 51.41 231 LYS A CA 1
ATOM 1782 C C . LYS A 1 231 ? 19.037 16.080 22.203 1.00 51.41 231 LYS A C 1
ATOM 1784 O O . LYS A 1 231 ? 18.473 15.031 21.899 1.00 51.41 231 LYS A O 1
ATOM 1789 N N . LYS A 1 232 ? 19.939 16.682 21.425 1.00 52.00 232 LYS A N 1
ATOM 1790 C CA . LYS A 1 232 ? 20.709 16.038 20.359 1.00 52.00 232 LYS A CA 1
ATOM 1791 C C . LYS A 1 232 ? 21.248 14.700 20.878 1.00 52.00 232 LYS A C 1
ATOM 1793 O O . LYS A 1 232 ? 22.347 14.646 21.428 1.00 52.00 232 LYS A O 1
ATOM 1798 N N . LEU A 1 233 ? 20.509 13.609 20.671 1.00 48.53 233 LEU A N 1
ATOM 1799 C CA . LEU A 1 233 ? 21.108 12.285 20.681 1.00 48.53 233 LEU A CA 1
ATOM 1800 C C . LEU A 1 233 ? 21.932 12.187 19.402 1.00 48.53 233 LEU A C 1
ATOM 1802 O O . LEU A 1 233 ? 21.436 11.986 18.293 1.00 48.53 233 LEU A O 1
ATOM 1806 N N . LYS A 1 234 ? 23.219 12.448 19.602 1.00 46.97 234 LYS A N 1
ATOM 1807 C CA . LYS A 1 234 ? 24.325 12.196 18.698 1.00 46.97 234 LYS A CA 1
ATOM 1808 C C . LYS A 1 234 ? 24.099 10.841 18.026 1.00 46.97 234 LYS A C 1
ATOM 1810 O O . LYS A 1 234 ? 24.138 9.792 18.664 1.00 46.97 234 LYS A O 1
ATOM 1815 N N . LYS A 1 235 ? 23.815 10.897 16.727 1.00 47.09 235 LYS A N 1
ATOM 1816 C CA . LYS A 1 235 ? 23.738 9.760 15.817 1.00 47.09 235 LYS A CA 1
ATOM 1817 C C . LYS A 1 235 ? 25.148 9.178 15.710 1.00 47.09 235 LYS A C 1
ATOM 1819 O O . LYS A 1 235 ? 25.897 9.525 14.803 1.00 47.09 235 LYS A O 1
ATOM 1824 N N . ASN A 1 236 ? 25.535 8.358 16.684 1.00 41.69 236 ASN A N 1
ATOM 1825 C CA . ASN A 1 236 ? 26.696 7.498 16.542 1.00 41.69 236 ASN A CA 1
ATOM 1826 C C . ASN A 1 236 ? 26.362 6.512 15.426 1.00 41.69 236 ASN A C 1
ATOM 1828 O O . ASN A 1 236 ? 25.467 5.677 15.552 1.00 41.69 236 ASN A O 1
ATOM 1832 N N . GLY A 1 237 ? 27.056 6.680 14.304 1.00 51.44 237 GLY A N 1
ATOM 1833 C CA . GLY A 1 237 ? 27.148 5.661 13.283 1.00 51.44 237 GLY A CA 1
ATOM 1834 C C . GLY A 1 237 ? 27.728 4.405 13.914 1.00 51.44 237 GLY A C 1
ATOM 1835 O O . GLY A 1 237 ? 28.898 4.364 14.271 1.00 51.44 237 GLY A O 1
ATOM 1836 N N . ALA A 1 238 ? 26.889 3.392 14.052 1.0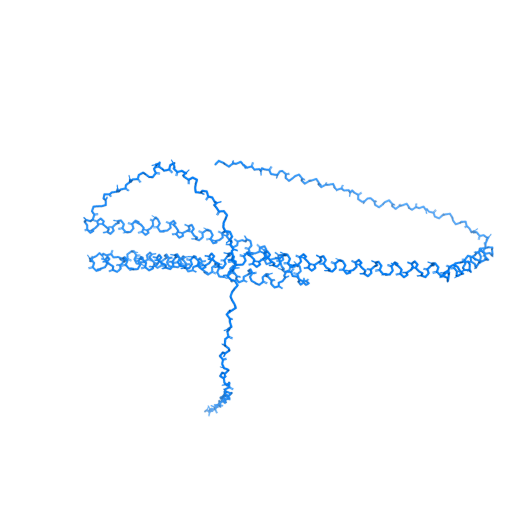0 41.03 238 ALA A N 1
ATOM 1837 C CA . ALA A 1 238 ? 27.308 2.021 14.240 1.00 41.03 238 ALA A CA 1
ATOM 1838 C C . ALA A 1 238 ? 26.514 1.201 13.228 1.00 41.03 238 ALA A C 1
ATOM 1840 O O . ALA A 1 238 ? 25.347 0.878 13.422 1.00 41.03 238 ALA A O 1
ATOM 1841 N N . ASN A 1 239 ? 27.150 1.032 12.073 1.00 44.91 239 ASN A N 1
ATOM 1842 C CA . ASN A 1 239 ? 27.254 -0.230 11.363 1.00 44.91 239 ASN A CA 1
ATOM 1843 C C . ASN A 1 239 ? 26.026 -1.152 11.482 1.00 44.91 239 ASN A C 1
ATOM 1845 O O . ASN A 1 239 ? 25.927 -1.972 12.394 1.00 44.91 239 ASN A O 1
ATOM 1849 N N . ALA A 1 240 ? 25.110 -1.045 10.518 1.00 38.72 240 ALA A N 1
ATOM 1850 C CA . ALA A 1 240 ? 24.161 -2.111 10.235 1.00 38.72 240 ALA A CA 1
ATOM 1851 C C . ALA A 1 240 ? 24.932 -3.279 9.600 1.00 38.72 240 ALA A C 1
ATOM 1853 O O . ALA A 1 240 ? 24.953 -3.451 8.382 1.00 38.72 240 ALA A O 1
ATOM 1854 N N . THR A 1 241 ? 25.599 -4.059 10.448 1.00 40.59 241 THR A N 1
ATOM 1855 C CA . THR A 1 241 ? 26.006 -5.423 10.132 1.00 40.59 241 THR A CA 1
ATOM 1856 C C . THR A 1 241 ? 24.732 -6.193 9.808 1.00 40.59 241 THR A C 1
ATOM 1858 O O . THR A 1 241 ? 23.847 -6.347 10.648 1.00 40.59 241 THR A O 1
ATOM 1861 N N . SER A 1 242 ? 24.622 -6.624 8.555 1.00 47.84 242 SER A N 1
ATOM 1862 C CA . SER A 1 242 ? 23.623 -7.598 8.127 1.00 47.84 242 SER A CA 1
ATOM 1863 C C . SER A 1 242 ? 23.739 -8.855 8.991 1.00 47.84 242 SER A C 1
ATOM 1865 O O . SER A 1 242 ? 24.854 -9.361 9.137 1.00 47.84 242 SER A O 1
ATOM 1867 N N . PRO A 1 243 ? 22.645 -9.431 9.513 1.00 49.78 243 PRO A N 1
ATOM 1868 C CA . PRO A 1 243 ? 22.667 -10.830 9.883 1.00 49.78 243 PRO A CA 1
ATOM 1869 C C . PRO A 1 243 ? 22.595 -11.647 8.589 1.00 49.78 243 PRO A C 1
ATOM 1871 O O . PRO A 1 243 ? 21.522 -11.969 8.085 1.00 49.78 243 PRO A O 1
ATOM 1874 N N . THR A 1 244 ? 23.767 -11.965 8.043 1.00 48.56 244 THR A N 1
ATOM 1875 C CA . THR A 1 244 ? 23.937 -13.154 7.211 1.00 48.56 244 THR A CA 1
ATOM 1876 C C . THR A 1 244 ? 23.986 -14.339 8.168 1.00 48.56 244 THR A C 1
ATOM 1878 O O . THR A 1 244 ? 25.011 -14.591 8.794 1.00 48.56 244 THR A O 1
ATOM 1881 N N . ALA A 1 245 ? 22.877 -15.059 8.298 1.00 51.62 245 ALA A N 1
ATOM 1882 C CA . ALA A 1 245 ? 22.898 -16.448 8.730 1.00 51.62 245 ALA A CA 1
ATOM 1883 C C . ALA A 1 245 ? 22.021 -17.257 7.763 1.00 51.62 245 ALA A C 1
ATOM 1885 O O . ALA A 1 245 ? 20.880 -16.860 7.507 1.00 51.62 245 ALA A O 1
ATOM 1886 N N . PRO A 1 246 ? 22.541 -18.360 7.200 1.00 52.41 246 PRO A N 1
ATOM 1887 C CA . PRO A 1 246 ? 21.771 -19.253 6.359 1.00 52.41 246 PRO A CA 1
ATOM 1888 C C . PRO A 1 246 ? 20.859 -20.081 7.264 1.00 52.41 246 PRO A C 1
ATOM 1890 O O . PRO A 1 246 ? 21.323 -20.882 8.073 1.00 52.41 246 PRO A O 1
ATOM 1893 N N . VAL A 1 247 ? 19.547 -19.899 7.134 1.00 47.72 247 VAL A N 1
ATOM 1894 C CA . VAL A 1 247 ? 18.612 -20.922 7.598 1.00 47.72 247 VAL A CA 1
ATOM 1895 C C . VAL A 1 247 ? 18.649 -22.026 6.551 1.00 47.72 247 VAL A C 1
ATOM 1897 O O . VAL A 1 247 ? 18.042 -21.920 5.489 1.00 47.72 247 VAL A O 1
ATOM 1900 N N . THR A 1 248 ? 19.412 -23.073 6.849 1.00 42.19 248 THR A N 1
ATOM 1901 C CA . THR A 1 248 ? 19.274 -24.382 6.218 1.00 42.19 248 THR A CA 1
A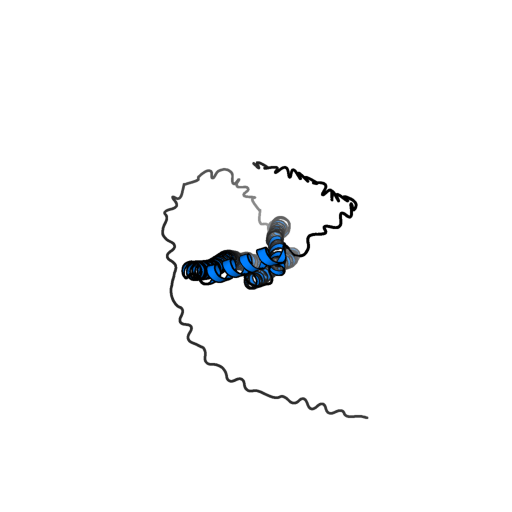TOM 1902 C C . THR A 1 248 ? 17.876 -24.889 6.554 1.00 42.19 248 THR A C 1
ATOM 1904 O O . THR A 1 248 ? 17.634 -25.430 7.631 1.00 42.19 248 THR A O 1
ATOM 1907 N N . THR A 1 249 ? 16.922 -24.646 5.659 1.00 43.03 249 THR A N 1
ATOM 1908 C CA . THR A 1 249 ? 15.608 -25.278 5.708 1.00 43.03 249 THR A CA 1
ATOM 1909 C C . THR A 1 249 ? 15.796 -26.741 5.338 1.00 43.03 249 THR A C 1
ATOM 1911 O O . THR A 1 249 ? 15.907 -27.099 4.168 1.00 43.03 249 THR A O 1
ATOM 1914 N N . THR A 1 250 ? 15.868 -27.586 6.362 1.00 47.53 250 THR A N 1
ATOM 1915 C CA . THR A 1 250 ? 15.647 -29.023 6.248 1.00 47.53 250 THR A CA 1
ATOM 1916 C C . THR A 1 250 ? 14.316 -29.239 5.535 1.00 47.53 250 THR A C 1
ATOM 1918 O O . THR A 1 250 ? 13.274 -28.771 5.996 1.00 47.53 250 THR A O 1
ATOM 1921 N N . ALA A 1 251 ? 14.376 -29.898 4.382 1.00 48.31 251 ALA A N 1
ATOM 1922 C CA . ALA A 1 251 ? 13.221 -30.294 3.599 1.00 48.31 251 ALA A CA 1
ATOM 1923 C C . ALA A 1 251 ? 12.268 -31.149 4.455 1.00 48.31 251 ALA A C 1
ATOM 1925 O O . ALA A 1 251 ? 12.696 -32.183 4.975 1.00 48.31 251 ALA A O 1
ATOM 1926 N N . PRO A 1 252 ? 10.987 -30.776 4.605 1.00 52.53 252 PRO A N 1
ATOM 1927 C CA . PRO A 1 252 ? 9.979 -31.739 4.998 1.00 52.53 252 PRO A CA 1
ATOM 1928 C C . PRO A 1 252 ? 9.751 -32.691 3.822 1.00 52.53 252 PRO A C 1
ATOM 1930 O O . PRO A 1 252 ? 9.488 -32.268 2.694 1.00 52.53 252 PRO A O 1
ATOM 1933 N N . ALA A 1 253 ? 9.906 -33.981 4.109 1.00 51.41 253 ALA A N 1
ATOM 1934 C CA . ALA A 1 253 ? 9.580 -35.079 3.220 1.00 51.41 253 ALA A CA 1
ATOM 1935 C C . ALA A 1 253 ? 8.179 -34.894 2.618 1.00 51.41 253 ALA A C 1
ATOM 1937 O O . ALA A 1 253 ? 7.225 -34.531 3.310 1.00 51.41 253 ALA A O 1
ATOM 1938 N N . ALA A 1 254 ? 8.089 -35.142 1.315 1.00 48.16 254 ALA A N 1
ATOM 1939 C CA . ALA A 1 254 ? 6.850 -35.165 0.565 1.00 48.16 254 ALA A CA 1
ATOM 1940 C C . ALA A 1 254 ? 5.864 -36.175 1.182 1.00 48.16 254 ALA A C 1
ATOM 1942 O O . ALA A 1 254 ? 6.233 -37.338 1.354 1.00 48.16 254 ALA A O 1
ATOM 1943 N N . PRO A 1 255 ? 4.613 -35.788 1.483 1.00 55.25 255 PRO A N 1
ATOM 1944 C CA . PRO A 1 255 ? 3.542 -36.756 1.599 1.00 55.25 255 PRO A CA 1
ATOM 1945 C C . PRO A 1 255 ? 3.149 -37.206 0.188 1.00 55.25 255 PRO A C 1
ATOM 1947 O O . PRO A 1 255 ? 2.780 -36.399 -0.670 1.00 55.25 255 PRO A O 1
ATOM 1950 N N . GLU A 1 256 ? 3.266 -38.509 -0.046 1.00 50.12 256 GLU A N 1
ATOM 1951 C CA . GLU A 1 256 ? 2.777 -39.197 -1.234 1.00 50.12 256 GLU A CA 1
ATOM 1952 C C . GLU A 1 256 ? 1.323 -38.798 -1.509 1.00 50.12 256 GLU A C 1
ATOM 1954 O O . GLU A 1 256 ? 0.427 -38.961 -0.679 1.00 50.12 256 GLU A O 1
ATOM 1959 N N . THR A 1 257 ? 1.091 -38.236 -2.691 1.00 42.22 257 THR A N 1
ATOM 1960 C CA . THR A 1 257 ? -0.248 -37.917 -3.173 1.00 42.22 257 THR A CA 1
ATOM 1961 C C . THR A 1 257 ? -0.897 -39.220 -3.626 1.00 42.22 257 THR A C 1
ATOM 1963 O O . THR A 1 257 ? -0.654 -39.690 -4.735 1.00 42.22 257 THR A O 1
ATOM 1966 N N . GLN A 1 258 ? -1.707 -39.826 -2.757 1.00 46.50 258 GLN A N 1
ATOM 1967 C CA . GLN A 1 258 ? -2.629 -40.883 -3.158 1.00 46.50 258 GLN A CA 1
ATOM 1968 C C . GLN A 1 258 ? -3.715 -40.268 -4.047 1.00 46.50 258 GLN A C 1
ATOM 1970 O O . GLN A 1 258 ? -4.566 -39.497 -3.602 1.00 46.50 258 GLN A O 1
ATOM 1975 N N . THR A 1 259 ? -3.668 -40.603 -5.331 1.00 41.09 259 THR A N 1
ATOM 1976 C CA . THR A 1 259 ? -4.727 -40.371 -6.309 1.00 41.09 259 THR A CA 1
ATOM 1977 C C . THR A 1 259 ? -5.938 -41.240 -5.966 1.00 41.09 259 THR A C 1
ATOM 1979 O O . THR A 1 259 ? -6.047 -42.381 -6.402 1.00 41.09 259 THR A O 1
ATOM 1982 N N . SER A 1 260 ? -6.878 -40.700 -5.186 1.00 47.12 260 SER A N 1
ATOM 1983 C CA . SER A 1 260 ? -8.217 -41.283 -5.052 1.00 47.12 260 SER A CA 1
ATOM 1984 C C . SER A 1 260 ? -9.114 -40.766 -6.178 1.00 47.12 260 SER A C 1
ATOM 1986 O O . SER A 1 260 ? -9.714 -39.694 -6.100 1.00 47.12 260 SER A O 1
ATOM 1988 N N . THR A 1 261 ? -9.186 -41.532 -7.264 1.00 42.78 261 THR A N 1
ATOM 1989 C CA . THR A 1 261 ? -10.243 -41.437 -8.275 1.00 42.78 261 THR A CA 1
ATOM 1990 C C . THR A 1 261 ? -11.574 -41.838 -7.643 1.00 42.78 261 THR A C 1
ATOM 1992 O O . THR A 1 261 ? -11.879 -43.023 -7.529 1.00 42.78 261 THR A O 1
ATOM 1995 N N . THR A 1 262 ? -12.385 -40.859 -7.240 1.00 50.38 262 THR A N 1
ATOM 1996 C CA . THR A 1 262 ? -13.788 -41.104 -6.882 1.00 50.38 262 THR A CA 1
ATOM 1997 C C . THR A 1 262 ? -14.640 -40.954 -8.140 1.00 50.38 262 THR A C 1
ATOM 1999 O O . THR A 1 262 ? -14.962 -39.846 -8.564 1.00 50.38 262 THR A O 1
ATOM 2002 N N . ALA A 1 263 ? -14.969 -42.087 -8.761 1.00 50.03 263 ALA A N 1
ATOM 2003 C CA . ALA A 1 263 ? -15.958 -42.171 -9.825 1.00 50.03 263 ALA A CA 1
ATOM 2004 C C . ALA A 1 263 ? -17.354 -41.896 -9.243 1.00 50.03 263 ALA A C 1
ATOM 2006 O O . ALA A 1 263 ? -17.843 -42.630 -8.385 1.00 50.03 263 ALA A O 1
ATOM 2007 N N . THR A 1 264 ? -17.997 -40.826 -9.701 1.00 52.59 264 THR A N 1
ATOM 2008 C CA . THR A 1 264 ? -19.407 -40.539 -9.425 1.00 52.59 264 THR A CA 1
ATOM 2009 C C . THR A 1 264 ? -20.257 -41.302 -10.439 1.00 52.59 264 THR A C 1
ATOM 2011 O O . THR A 1 264 ? -20.396 -40.894 -11.588 1.00 52.59 264 THR A O 1
ATOM 2014 N N . ASN A 1 265 ? -20.814 -42.438 -10.015 1.00 54.22 265 ASN A N 1
ATOM 2015 C CA . ASN A 1 265 ? -21.874 -43.131 -10.745 1.00 54.22 265 ASN A CA 1
ATOM 2016 C C . ASN A 1 265 ? -23.199 -42.387 -10.531 1.00 54.22 265 ASN A C 1
ATOM 2018 O O . ASN A 1 265 ? -23.865 -42.554 -9.509 1.00 54.22 265 ASN A O 1
ATOM 2022 N N . THR A 1 266 ? -23.591 -41.582 -11.514 1.00 58.81 266 THR A N 1
ATOM 2023 C CA . THR A 1 266 ? -24.941 -41.021 -11.622 1.00 58.81 266 THR A CA 1
ATOM 2024 C C . THR A 1 266 ? -25.872 -42.099 -12.174 1.00 58.81 266 THR A C 1
ATOM 2026 O O . THR A 1 266 ? -25.870 -42.380 -13.369 1.00 58.81 266 THR A O 1
ATOM 2029 N N . THR A 1 267 ? -26.666 -42.717 -11.299 1.00 61.44 267 THR A N 1
ATOM 2030 C CA . THR A 1 267 ? -27.769 -43.601 -11.704 1.00 61.44 267 THR A CA 1
ATOM 2031 C C . THR A 1 267 ? -29.002 -42.744 -11.961 1.00 61.44 267 THR A C 1
ATOM 2033 O O . THR A 1 267 ? -29.628 -42.245 -11.029 1.00 61.44 267 THR A O 1
ATOM 2036 N N . ALA A 1 268 ? -29.341 -42.561 -13.235 1.00 57.34 268 ALA A N 1
ATOM 2037 C CA . ALA A 1 268 ? -30.641 -42.059 -13.654 1.00 57.34 268 ALA A CA 1
ATOM 2038 C C . ALA A 1 268 ? -31.679 -43.179 -13.477 1.00 57.34 268 ALA A C 1
ATOM 2040 O O . ALA A 1 268 ? -31.583 -44.220 -14.124 1.00 57.34 268 ALA A O 1
ATOM 2041 N N . THR A 1 269 ? -32.657 -42.973 -12.596 1.00 66.69 269 THR A N 1
ATOM 2042 C CA . THR A 1 269 ? -33.887 -43.774 -12.555 1.00 66.69 269 THR A CA 1
ATOM 2043 C C . THR A 1 269 ? -34.994 -42.934 -13.171 1.00 66.69 269 THR A C 1
ATOM 2045 O O . THR A 1 269 ? -35.333 -41.873 -12.651 1.00 66.69 269 THR A O 1
ATOM 2048 N N . VAL A 1 270 ? -35.501 -43.403 -14.307 1.00 64.56 270 VAL A N 1
ATOM 2049 C CA . VAL A 1 270 ? -36.704 -42.904 -14.975 1.00 64.56 270 VAL A CA 1
ATOM 2050 C C . VAL A 1 270 ? -37.901 -43.632 -14.359 1.00 64.56 270 VAL A C 1
ATOM 2052 O O . VAL A 1 270 ? -37.879 -44.860 -14.261 1.00 64.56 270 VAL A O 1
ATOM 2055 N N . GLN A 1 271 ? -38.911 -42.870 -13.942 1.00 67.25 271 GLN A N 1
ATOM 2056 C CA . GLN A 1 271 ? -40.300 -43.318 -13.811 1.00 67.25 271 GLN A CA 1
ATOM 2057 C C . GLN A 1 271 ? -41.117 -42.643 -14.908 1.00 67.25 271 GLN A C 1
ATOM 2059 O O . GLN A 1 271 ? -40.799 -41.470 -15.215 1.00 67.25 271 GLN A O 1
#

Sequence (271 aa):
MNKKIAIISAAFVLSLPITPVFAQVADLAVKPEGEVRGQVKMQERKQLAQEGADAPEVKVKKEMAAQKRLEFQDKKEKMVADKCQNIEKKIANRVNRYENNGQMLTKVYGNMKTRLARLSAQLKTSGADTTKLDADLVILSGKIDKLLADQASFMATLKTSQTAVCGSSEGEFKTQLENARKVPELIKQDRTEIKTFFQTTIKEDLQAIMVKLGGTLEATEQETEEADGVKKLKKNGANATSPTAPVTTTAPAAPETQTSTTATNTTATVQ

Solvent-accessible surface area (backbone atoms only — not comparable to full-atom values): 16999 Å² total; per-residue (Å²): 139,85,84,82,81,82,79,82,81,77,81,79,78,78,78,74,83,85,73,83,83,75,78,82,76,78,88,78,88,72,83,76,94,62,79,75,73,56,57,59,61,52,52,53,53,51,50,55,53,52,62,58,61,68,38,69,69,50,50,52,52,50,51,53,51,52,52,54,51,50,55,49,49,54,51,50,52,50,54,49,53,53,51,37,55,54,50,49,52,54,48,51,56,49,51,53,54,52,50,55,48,48,54,48,48,53,52,53,54,50,52,49,53,53,52,51,53,52,48,53,54,50,40,46,76,72,70,47,87,49,70,66,53,55,53,51,50,52,55,52,47,53,50,51,51,48,40,51,48,54,51,50,52,44,52,51,51,50,58,57,38,60,75,32,68,76,52,96,43,64,67,59,31,51,54,46,50,58,55,52,67,53,45,65,56,52,50,52,47,42,55,48,51,52,51,48,47,44,62,68,45,56,46,50,49,52,51,56,48,36,53,73,73,70,45,79,76,76,76,81,78,70,74,90,66,83,81,93,65,87,73,80,74,74,82,75,88,69,80,87,73,74,88,86,70,86,80,80,75,77,78,79,78,82,79,81,82,79,82,78,82,78,81,82,82,81,79,85,80,87,131